Protein AF-A0A7S9WDI5-F1 (afdb_monomer_lite)

Sequence (214 aa):
MPLGLQTNFLDLIDQAVSALDTACSSPATYSQVQRLTTLLTTLLYYHHTARKAVPLTPLQQTAAELQRYKDDLKSRSNRSEHVTIKSFSKLSQNAQNLIGSMLALETREMLDDFSHLDLSKKSQFEALKRAVDRAQDQVAQSQGRPPLEYLDQFCKDITEFARDDLKIDVKVRNHHKGEPVTDFEHMLVIGFRIVDTAISYHGIVKRYHKAIKR

pLDDT: mean 75.6, std 13.41, range [25.58, 93.88]

Foldseek 3Di:
DDDDDPPDLVNLLVLLQVLVCVLLVHRDDPVLSVLLVVLLVLLLVLLVLLCVLDDPPVLVLLLVLLVVLLVVLVPDPAQDPVVNVVSLVPGPPVNNVQLVVQLCVLCVVPDPDPVPQDSNDPSSVVSSSVSSVVSNVSSVQSVDNRPCVSLLVSLVSLLCSCCPVSVDDQDDDCDPVQQDDHSNLSSQVSSVCSNPVPDTSVNSSVSSVVSVVD

Secondary structure (DSSP, 8-state):
--------HHHHHHHHHHHHHHHTTSPPPHHHHHHHHHHHHHHHHHHHHHHTS--HHHHHHHHHHHHHHHHHHHS-SS--HHHHHHHHTTS-HHHHHHHHHHHHHHHTTT-SSGGG--TTSHHHHHHHHHHHHHHHHHHHHTTSPP-THHHHHHHHHHHHIIIIIS---------TTSS--SHHHHHHHHHHHHH-TT--HHHHHHHHHHHHT-

Radius of gyration: 22.58 Å; chains: 1; bounding box: 56×40×54 Å

Structure (mmCIF, N/CA/C/O backbone):
data_AF-A0A7S9WDI5-F1
#
_entry.id   AF-A0A7S9WDI5-F1
#
loop_
_atom_site.group_PDB
_atom_site.id
_atom_site.type_symbol
_atom_site.label_atom_id
_atom_site.label_alt_id
_atom_site.label_comp_id
_atom_site.label_asym_id
_atom_site.label_entity_id
_atom_site.label_seq_id
_atom_site.pdbx_PDB_ins_code
_atom_site.Cartn_x
_atom_site.Cartn_y
_atom_site.Cartn_z
_atom_site.occupancy
_atom_site.B_iso_or_equiv
_atom_site.auth_seq_id
_atom_site.auth_comp_id
_atom_site.auth_asym_id
_atom_site.auth_atom_id
_atom_site.pdbx_PDB_model_num
ATOM 1 N N . MET A 1 1 ? 28.984 11.908 12.614 1.00 37.41 1 MET A N 1
ATOM 2 C CA . MET A 1 1 ? 29.041 11.709 11.144 1.00 37.41 1 MET A CA 1
ATOM 3 C C . MET A 1 1 ? 29.524 10.293 10.860 1.00 37.41 1 MET A C 1
ATOM 5 O O . MET A 1 1 ? 30.267 9.806 11.707 1.00 37.41 1 MET A O 1
ATOM 9 N N . PRO A 1 2 ? 29.143 9.643 9.741 1.00 37.22 2 PRO A N 1
ATOM 10 C CA . PRO A 1 2 ? 28.473 10.177 8.535 1.00 37.22 2 PRO A CA 1
ATOM 11 C C . PRO A 1 2 ? 27.007 9.679 8.406 1.00 37.22 2 PRO A C 1
ATOM 13 O O . PRO A 1 2 ? 26.679 8.609 8.897 1.00 37.22 2 PRO A O 1
ATOM 16 N N . LEU A 1 3 ? 26.011 10.493 8.020 1.00 38.78 3 LEU A N 1
ATOM 17 C CA . LEU A 1 3 ? 25.617 10.872 6.646 1.00 38.78 3 LEU A CA 1
ATOM 18 C C . LEU A 1 3 ? 25.640 9.692 5.658 1.00 38.78 3 LEU A C 1
ATOM 20 O O . LEU A 1 3 ? 26.676 9.381 5.085 1.00 38.78 3 LEU A O 1
ATOM 24 N N . GLY A 1 4 ? 24.478 9.066 5.453 1.00 25.58 4 GLY A N 1
ATOM 25 C CA . GLY A 1 4 ? 24.268 7.997 4.476 1.00 25.58 4 GLY A CA 1
ATOM 26 C C . GLY A 1 4 ? 22.862 8.069 3.884 1.00 25.58 4 GLY A C 1
ATOM 27 O O . GLY A 1 4 ? 21.954 7.418 4.381 1.00 25.58 4 GLY A O 1
ATOM 28 N N . LEU A 1 5 ? 22.713 8.927 2.870 1.00 32.28 5 LEU A N 1
ATOM 29 C CA . LEU A 1 5 ? 21.742 8.854 1.770 1.00 32.28 5 LEU A CA 1
ATOM 30 C C . LEU A 1 5 ? 20.337 8.330 2.128 1.00 32.28 5 LEU A C 1
ATOM 32 O O . LEU A 1 5 ? 19.994 7.180 1.857 1.00 32.28 5 LEU A O 1
ATOM 36 N N . GLN A 1 6 ? 19.467 9.222 2.616 1.00 37.78 6 GLN A N 1
ATOM 37 C CA . GLN A 1 6 ? 18.049 9.098 2.277 1.00 37.78 6 GLN A CA 1
ATOM 38 C C . GLN A 1 6 ? 17.957 9.308 0.765 1.00 37.78 6 GLN A C 1
ATOM 40 O O . GLN A 1 6 ? 17.985 10.440 0.298 1.00 37.78 6 GLN A O 1
ATOM 45 N N . THR A 1 7 ? 17.942 8.219 -0.003 1.00 48.44 7 THR A N 1
ATOM 46 C CA . THR A 1 7 ? 17.580 8.302 -1.421 1.00 48.44 7 THR A CA 1
ATOM 47 C C . THR A 1 7 ? 16.152 8.833 -1.446 1.00 48.44 7 THR A C 1
ATOM 49 O O . THR A 1 7 ? 15.266 8.206 -0.855 1.00 48.44 7 THR A O 1
ATOM 52 N N . ASN A 1 8 ? 15.938 10.027 -1.997 1.00 63.38 8 ASN A N 1
ATOM 53 C CA . ASN A 1 8 ? 14.611 10.621 -2.014 1.00 63.38 8 ASN A CA 1
ATOM 54 C C . ASN A 1 8 ? 13.728 9.756 -2.924 1.00 63.38 8 ASN A C 1
ATOM 56 O O . ASN A 1 8 ? 14.191 9.245 -3.942 1.00 63.38 8 ASN A O 1
ATOM 60 N N . PHE A 1 9 ? 12.462 9.556 -2.561 1.00 56.66 9 PHE A N 1
ATOM 61 C CA . PHE A 1 9 ? 11.505 8.831 -3.401 1.00 56.66 9 PHE A CA 1
ATOM 62 C C . PHE A 1 9 ? 11.491 9.385 -4.834 1.00 56.66 9 PHE A C 1
ATOM 64 O O . PHE A 1 9 ? 11.437 8.615 -5.788 1.00 56.66 9 PHE A O 1
ATOM 71 N N . LEU A 1 10 ? 11.631 10.707 -4.972 1.00 55.62 10 LEU A N 1
ATOM 72 C CA . LEU A 1 10 ? 11.746 11.381 -6.264 1.00 55.62 10 LEU A CA 1
ATOM 73 C C . LEU A 1 10 ? 12.989 10.931 -7.050 1.00 55.62 10 LEU A C 1
ATOM 75 O O . LEU A 1 10 ? 12.858 10.596 -8.220 1.00 55.62 10 LEU A O 1
ATOM 79 N N . ASP A 1 11 ? 14.146 10.778 -6.398 1.00 68.00 11 ASP A N 1
ATOM 80 C CA . ASP A 1 11 ? 15.374 10.298 -7.052 1.00 68.00 11 ASP A CA 1
ATOM 81 C C . ASP A 1 11 ? 15.221 8.859 -7.572 1.00 68.00 11 ASP A C 1
ATOM 83 O O . ASP A 1 11 ? 15.817 8.488 -8.583 1.00 68.00 11 ASP A O 1
ATOM 87 N N . LEU A 1 12 ? 14.450 8.019 -6.872 1.00 65.06 12 LEU A N 1
ATOM 88 C CA . LEU A 1 12 ? 14.164 6.649 -7.310 1.00 65.06 12 LEU A CA 1
ATOM 89 C C . LEU A 1 12 ? 13.185 6.620 -8.486 1.00 65.06 12 LEU A C 1
ATOM 91 O O . LEU A 1 12 ? 13.324 5.770 -9.363 1.00 65.06 12 LEU A O 1
ATOM 95 N N . ILE A 1 13 ? 12.223 7.545 -8.532 1.00 68.44 13 ILE A N 1
ATOM 96 C CA . ILE A 1 13 ? 11.346 7.711 -9.695 1.00 68.44 13 ILE A CA 1
ATOM 97 C C . ILE A 1 13 ? 12.152 8.199 -10.904 1.00 68.44 13 ILE A C 1
ATOM 99 O O . ILE A 1 13 ? 12.019 7.613 -11.976 1.00 68.44 13 ILE A O 1
ATOM 103 N N . ASP A 1 14 ? 13.046 9.172 -10.733 1.00 72.56 14 ASP A N 1
ATOM 104 C CA . ASP A 1 14 ? 13.899 9.672 -11.819 1.00 72.56 14 ASP A CA 1
ATOM 105 C C . ASP A 1 14 ? 14.830 8.574 -12.363 1.00 72.56 14 ASP A C 1
ATOM 107 O O . ASP A 1 14 ? 14.987 8.412 -13.577 1.00 72.56 14 ASP A O 1
ATOM 111 N N . GLN A 1 15 ? 15.390 7.742 -11.478 1.00 77.88 15 GLN A N 1
ATOM 112 C CA . GLN A 1 15 ? 16.156 6.554 -11.872 1.00 77.88 15 GLN A CA 1
ATOM 113 C C . GLN A 1 15 ? 15.299 5.536 -12.635 1.00 77.88 15 GLN A C 1
ATOM 115 O O . GLN A 1 15 ? 15.776 4.944 -13.603 1.00 77.88 15 GLN A O 1
ATOM 120 N N . ALA A 1 16 ? 14.042 5.330 -12.228 1.00 75.75 16 ALA A N 1
ATOM 121 C CA . ALA A 1 16 ? 13.131 4.422 -12.921 1.00 75.75 16 ALA A CA 1
ATOM 122 C C . ALA A 1 16 ? 12.803 4.920 -14.333 1.00 75.75 16 ALA A C 1
ATOM 124 O O . ALA A 1 16 ? 12.799 4.129 -15.273 1.00 75.75 16 ALA A O 1
ATOM 125 N N . VAL A 1 17 ? 12.575 6.227 -14.488 1.00 76.69 17 VAL A N 1
ATOM 126 C CA . VAL A 1 17 ? 12.337 6.858 -15.793 1.00 76.69 17 VAL A CA 1
ATOM 127 C C . VAL A 1 17 ? 13.587 6.777 -16.671 1.00 76.69 17 VAL A C 1
ATOM 129 O O . VAL A 1 17 ? 13.487 6.425 -17.838 1.00 76.69 17 VAL A O 1
ATOM 132 N N . SER A 1 18 ? 14.778 6.964 -16.104 1.00 83.75 18 SER A N 1
ATOM 133 C CA . SER A 1 18 ? 16.044 6.829 -16.844 1.00 83.75 18 SER A CA 1
ATOM 134 C C . SER A 1 18 ? 16.294 5.389 -17.326 1.00 83.75 18 SER A C 1
ATOM 136 O O . SER A 1 18 ? 16.774 5.158 -18.439 1.00 83.75 18 SER A O 1
ATOM 138 N N . ALA A 1 19 ? 15.946 4.395 -16.501 1.00 82.94 19 ALA A N 1
ATOM 139 C CA . ALA A 1 19 ? 15.990 2.986 -16.889 1.00 82.94 19 ALA A CA 1
ATOM 140 C C . ALA A 1 19 ? 14.959 2.670 -17.986 1.00 82.94 19 ALA A C 1
ATOM 142 O O . ALA A 1 19 ? 15.242 1.889 -18.894 1.00 82.94 19 ALA A O 1
ATOM 143 N N . LEU A 1 20 ? 13.788 3.309 -17.934 1.00 81.88 20 LEU A N 1
ATOM 144 C CA . LEU A 1 20 ? 12.754 3.196 -18.957 1.00 81.88 20 LEU A CA 1
ATOM 145 C C . LEU A 1 20 ? 13.196 3.805 -20.297 1.00 81.88 20 LEU A C 1
ATOM 147 O O . LEU A 1 20 ? 13.023 3.164 -21.329 1.00 81.88 20 LEU A O 1
ATOM 151 N N . ASP A 1 21 ? 13.808 4.989 -20.290 1.00 84.56 21 ASP A N 1
ATOM 152 C CA . ASP A 1 21 ? 14.355 5.627 -21.497 1.00 84.56 21 ASP A CA 1
ATOM 153 C C . ASP A 1 21 ? 15.426 4.745 -22.156 1.00 84.56 21 ASP A C 1
ATOM 155 O O . ASP A 1 21 ? 15.470 4.582 -23.378 1.00 84.56 21 ASP A O 1
ATOM 159 N N . THR A 1 22 ? 16.266 4.117 -21.327 1.00 86.62 22 THR A N 1
ATOM 160 C CA . THR A 1 22 ? 17.294 3.177 -21.788 1.00 86.62 22 THR A CA 1
ATOM 161 C C . THR A 1 22 ? 16.653 1.946 -22.433 1.00 86.62 22 THR A C 1
ATOM 163 O O . THR A 1 22 ? 16.998 1.599 -23.564 1.00 86.62 22 THR A O 1
ATOM 166 N N . ALA A 1 23 ? 15.650 1.353 -21.777 1.00 83.75 23 ALA A N 1
ATOM 167 C CA . ALA A 1 23 ? 14.901 0.208 -22.297 1.00 83.75 23 ALA A CA 1
ATOM 168 C C . ALA A 1 23 ? 14.199 0.512 -23.631 1.00 83.75 23 ALA A C 1
ATOM 170 O O . ALA A 1 23 ? 14.159 -0.329 -24.528 1.00 83.75 23 ALA A O 1
ATOM 171 N N . CYS A 1 24 ? 13.670 1.726 -23.779 1.00 82.62 24 CYS A N 1
ATOM 172 C CA . CYS A 1 24 ? 13.022 2.201 -24.999 1.00 82.62 24 CYS A CA 1
ATOM 173 C C . CYS A 1 24 ? 14.019 2.613 -26.097 1.00 82.62 24 CYS A C 1
ATOM 175 O O . CYS A 1 24 ? 13.591 2.951 -27.204 1.00 82.62 24 CYS A O 1
ATOM 177 N N . SER A 1 25 ? 15.331 2.636 -25.813 1.00 85.12 25 SER A N 1
ATOM 178 C CA . SER A 1 25 ? 16.373 3.198 -26.694 1.00 85.12 25 SER A CA 1
ATOM 179 C C . SER A 1 25 ? 16.061 4.624 -27.187 1.00 85.12 25 SER A C 1
ATOM 181 O O . SER A 1 25 ? 16.531 5.053 -28.241 1.00 85.12 25 SER A O 1
ATOM 183 N N . SER A 1 26 ? 15.208 5.342 -26.455 1.00 82.38 26 SER A N 1
ATOM 184 C CA . SER A 1 26 ? 14.647 6.653 -26.781 1.00 82.38 26 SER A CA 1
ATOM 185 C C . SER A 1 26 ? 13.875 7.183 -25.566 1.00 82.38 26 SER A C 1
ATOM 187 O O . SER A 1 26 ? 13.487 6.381 -24.715 1.00 82.38 26 SER A O 1
ATOM 189 N N . PRO A 1 27 ? 13.618 8.502 -25.471 1.00 87.31 27 PRO A N 1
ATOM 190 C CA . PRO A 1 27 ? 12.769 9.033 -24.413 1.00 87.31 27 PRO A CA 1
ATOM 191 C C . PRO A 1 27 ? 11.413 8.324 -24.392 1.00 87.31 27 PRO A C 1
ATOM 193 O O . PRO A 1 27 ? 10.719 8.254 -25.412 1.00 87.31 27 PRO A O 1
ATOM 196 N N . ALA A 1 28 ? 11.044 7.797 -23.231 1.00 84.50 28 ALA A N 1
ATOM 197 C CA . ALA A 1 28 ? 9.814 7.063 -23.038 1.00 84.50 28 ALA A CA 1
ATOM 198 C C . ALA A 1 28 ? 8.601 7.952 -23.322 1.00 84.50 28 ALA A C 1
ATOM 200 O O . ALA A 1 28 ? 8.559 9.143 -22.998 1.00 84.50 28 ALA A O 1
ATOM 201 N N . THR A 1 29 ? 7.568 7.364 -23.918 1.00 87.50 29 THR A N 1
ATOM 202 C CA . THR A 1 29 ? 6.322 8.094 -24.155 1.00 87.50 29 THR A CA 1
ATOM 203 C C . THR A 1 29 ? 5.652 8.445 -22.829 1.00 87.50 29 THR A C 1
ATOM 205 O O . THR A 1 29 ? 5.768 7.717 -21.840 1.00 87.50 29 THR A O 1
ATOM 208 N N . TYR A 1 30 ? 4.849 9.511 -22.829 1.00 80.69 30 TYR A N 1
ATOM 209 C CA . TYR A 1 30 ? 4.052 9.905 -21.664 1.00 80.69 30 TYR A CA 1
ATOM 210 C C . TYR A 1 30 ? 3.248 8.733 -21.074 1.00 80.69 30 TYR A C 1
ATOM 212 O O . TYR A 1 30 ? 3.215 8.549 -19.861 1.00 80.69 30 TYR A O 1
ATOM 220 N N . SER A 1 31 ? 2.658 7.895 -21.935 1.00 78.19 31 SER A N 1
ATOM 221 C CA . SER A 1 31 ? 1.878 6.728 -21.510 1.00 78.19 31 SER A CA 1
ATOM 222 C C . SER A 1 31 ? 2.713 5.673 -20.771 1.00 78.19 31 SER A C 1
ATOM 224 O O . SER A 1 31 ? 2.264 5.130 -19.761 1.00 78.19 31 SER A O 1
ATOM 226 N N . GLN A 1 32 ? 3.947 5.423 -21.219 1.00 82.44 32 GLN A N 1
ATOM 227 C CA . GLN A 1 32 ? 4.861 4.468 -20.589 1.00 82.44 32 GLN A CA 1
ATOM 228 C C . GLN A 1 32 ? 5.366 5.002 -19.246 1.00 82.44 32 GLN A C 1
ATOM 230 O O . GLN A 1 32 ? 5.365 4.266 -18.259 1.00 82.44 32 GLN A O 1
ATOM 235 N N . VAL A 1 33 ? 5.721 6.291 -19.185 1.00 78.38 33 VAL A N 1
ATOM 236 C CA . VAL A 1 33 ? 6.111 6.962 -17.936 1.00 78.38 33 VAL A CA 1
ATOM 237 C C . VAL A 1 33 ? 4.964 6.904 -16.930 1.00 78.38 33 VAL A C 1
ATOM 239 O O . VAL A 1 33 ? 5.154 6.444 -15.807 1.00 78.38 33 VAL A O 1
ATOM 242 N N . GLN A 1 34 ? 3.748 7.272 -17.342 1.00 77.81 34 GLN A N 1
ATOM 243 C CA . GLN A 1 34 ? 2.570 7.244 -16.476 1.00 77.81 34 GLN A CA 1
ATOM 244 C C . GLN A 1 34 ? 2.285 5.833 -15.941 1.00 77.81 34 GLN A C 1
ATOM 246 O O . GLN A 1 34 ? 1.978 5.674 -14.754 1.00 77.81 34 GLN A O 1
ATOM 251 N N . ARG A 1 35 ? 2.404 4.800 -16.785 1.00 80.88 35 ARG A N 1
ATOM 252 C CA . ARG A 1 35 ? 2.173 3.410 -16.372 1.00 80.88 35 ARG A CA 1
ATOM 253 C C . ARG A 1 35 ? 3.229 2.936 -15.376 1.00 80.88 35 ARG A C 1
ATOM 255 O O . ARG A 1 35 ? 2.859 2.403 -14.331 1.00 80.88 35 ARG A O 1
ATOM 262 N N . LEU A 1 36 ? 4.510 3.212 -15.623 1.00 81.12 36 LEU A N 1
ATOM 263 C CA . LEU A 1 36 ? 5.587 2.897 -14.682 1.00 81.12 36 LEU A CA 1
ATOM 264 C C . LEU A 1 36 ? 5.399 3.623 -13.340 1.00 81.12 36 LEU A C 1
ATOM 266 O O . LEU A 1 36 ? 5.422 2.987 -12.287 1.00 81.12 36 LEU A O 1
ATOM 270 N N . THR A 1 37 ? 5.132 4.932 -13.353 1.00 74.88 37 THR A N 1
ATOM 271 C CA . THR A 1 37 ? 4.871 5.708 -12.129 1.00 74.88 37 THR A CA 1
ATOM 272 C C . THR A 1 37 ? 3.674 5.159 -11.351 1.00 74.88 37 THR A C 1
ATOM 274 O O . THR A 1 37 ? 3.721 5.084 -10.122 1.00 74.88 37 THR A O 1
ATOM 277 N N . THR A 1 38 ? 2.618 4.717 -12.040 1.00 79.44 38 THR A N 1
ATOM 278 C CA . THR A 1 38 ? 1.451 4.084 -11.404 1.00 79.44 38 THR A CA 1
ATOM 279 C C . THR A 1 38 ? 1.833 2.787 -10.692 1.00 79.44 38 THR A C 1
ATOM 281 O O . THR A 1 38 ? 1.439 2.589 -9.543 1.00 79.44 38 THR A O 1
ATOM 284 N N . LEU A 1 39 ? 2.646 1.925 -11.312 1.00 77.69 39 LEU A N 1
ATOM 285 C CA . LEU A 1 39 ? 3.109 0.679 -10.686 1.00 77.69 39 LEU A CA 1
ATOM 286 C C . LEU A 1 39 ? 3.940 0.947 -9.426 1.00 77.69 39 LEU A C 1
ATOM 288 O O . LEU A 1 39 ? 3.722 0.323 -8.387 1.00 77.69 39 LEU A O 1
ATOM 292 N N . LEU A 1 40 ? 4.861 1.908 -9.496 1.00 78.94 40 LEU A N 1
ATOM 293 C CA . LEU A 1 40 ? 5.757 2.249 -8.389 1.00 78.94 40 LEU A CA 1
ATOM 294 C C . LEU A 1 40 ? 5.023 2.917 -7.219 1.00 78.94 40 LEU A C 1
ATOM 296 O O . LEU A 1 40 ? 5.262 2.580 -6.058 1.00 78.94 40 LEU A O 1
ATOM 300 N N . THR A 1 41 ? 4.095 3.830 -7.507 1.00 67.31 41 THR A N 1
ATOM 301 C CA . THR A 1 41 ? 3.268 4.480 -6.476 1.00 67.31 41 THR A CA 1
ATOM 302 C C . THR A 1 41 ? 2.289 3.496 -5.837 1.00 67.31 41 THR A C 1
ATOM 304 O O . THR A 1 41 ? 2.120 3.514 -4.618 1.00 67.31 41 THR A O 1
ATOM 307 N N . THR A 1 42 ? 1.717 2.579 -6.622 1.00 72.69 42 THR A N 1
ATOM 308 C CA . THR A 1 42 ? 0.855 1.493 -6.130 1.00 72.69 42 THR A CA 1
ATOM 309 C C . THR A 1 42 ? 1.629 0.546 -5.214 1.00 72.69 42 THR A C 1
ATOM 311 O O . THR A 1 42 ? 1.167 0.228 -4.117 1.00 72.69 42 THR A O 1
ATOM 314 N N . LEU A 1 43 ? 2.846 0.154 -5.605 1.00 78.88 43 LEU A N 1
ATOM 315 C CA . LEU A 1 43 ? 3.745 -0.638 -4.768 1.00 78.88 43 LEU A CA 1
ATOM 316 C C . LEU A 1 43 ? 4.066 0.072 -3.447 1.00 78.88 43 LEU A C 1
ATOM 318 O O . LEU A 1 43 ? 3.967 -0.541 -2.385 1.00 78.88 43 LEU A O 1
ATOM 322 N N . LEU A 1 44 ? 4.427 1.356 -3.495 1.00 70.12 44 LEU A N 1
ATOM 323 C CA . LEU A 1 44 ? 4.729 2.141 -2.300 1.00 70.12 44 LEU A CA 1
ATOM 324 C C . LEU A 1 44 ? 3.504 2.269 -1.382 1.00 70.12 44 LEU A C 1
ATOM 326 O O . LEU A 1 44 ? 3.620 2.105 -0.166 1.00 70.12 44 LEU A O 1
ATOM 330 N N . TYR A 1 45 ? 2.321 2.496 -1.953 1.00 62.69 45 TYR A N 1
ATOM 331 C CA . TYR A 1 45 ? 1.056 2.538 -1.224 1.00 62.69 45 TYR A CA 1
ATOM 332 C C . TYR A 1 45 ? 0.757 1.204 -0.528 1.00 62.69 45 TYR A C 1
ATOM 334 O O . TYR A 1 45 ? 0.503 1.173 0.681 1.00 62.69 45 TYR A O 1
ATOM 342 N N . TYR A 1 46 ? 0.844 0.083 -1.252 1.00 67.56 46 TYR A N 1
ATOM 343 C CA . TYR A 1 46 ? 0.632 -1.242 -0.671 1.00 67.56 46 TYR A CA 1
ATOM 344 C C . TYR A 1 46 ? 1.704 -1.608 0.349 1.00 67.56 46 TYR A C 1
ATOM 346 O O . TYR A 1 46 ? 1.403 -2.203 1.378 1.00 67.56 46 TYR A O 1
ATOM 354 N N . HIS A 1 47 ? 2.948 -1.196 0.127 1.00 71.06 47 HIS A N 1
ATOM 355 C CA . HIS A 1 47 ? 3.999 -1.384 1.106 1.00 71.06 47 HIS A CA 1
ATOM 356 C C . HIS A 1 47 ? 3.749 -0.579 2.374 1.00 71.06 47 HIS A C 1
ATOM 358 O O . HIS A 1 47 ? 3.897 -1.129 3.456 1.00 71.06 47 HIS A O 1
ATOM 364 N N . HIS A 1 48 ? 3.343 0.688 2.283 1.00 58.72 48 HIS A N 1
ATOM 365 C CA . HIS A 1 48 ? 3.009 1.490 3.457 1.00 58.72 48 HIS A CA 1
ATOM 366 C C . HIS A 1 48 ? 1.781 0.960 4.191 1.00 58.72 48 HIS A C 1
ATOM 368 O O . HIS A 1 48 ? 1.772 0.940 5.420 1.00 58.72 48 HIS A O 1
ATOM 374 N N . THR A 1 49 ? 0.759 0.502 3.470 1.00 58.62 49 THR A N 1
ATOM 375 C CA . THR A 1 49 ? -0.416 -0.131 4.086 1.00 58.62 49 THR A CA 1
ATOM 376 C C . THR A 1 49 ? -0.066 -1.483 4.718 1.00 58.62 49 THR A C 1
ATOM 378 O O . THR A 1 49 ? -0.532 -1.760 5.819 1.00 58.62 49 THR A O 1
ATOM 381 N N . ALA A 1 50 ? 0.851 -2.257 4.129 1.00 60.69 50 ALA A N 1
ATOM 3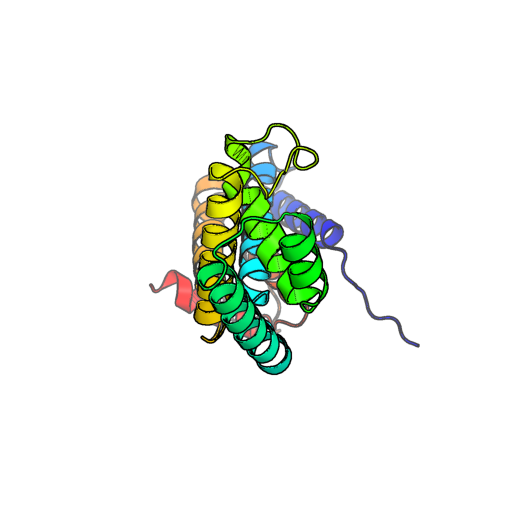82 C CA . ALA A 1 50 ? 1.389 -3.486 4.714 1.00 60.69 50 ALA A CA 1
ATOM 383 C C . ALA A 1 50 ? 2.359 -3.227 5.884 1.00 60.69 50 ALA A C 1
ATOM 385 O O . ALA A 1 50 ? 2.366 -3.983 6.848 1.00 60.69 50 ALA A O 1
ATOM 386 N N . ARG A 1 51 ? 3.163 -2.152 5.853 1.00 48.88 51 ARG A N 1
ATOM 387 C CA . ARG A 1 51 ? 4.065 -1.728 6.944 1.00 48.88 51 ARG A CA 1
ATOM 388 C C . ARG A 1 51 ? 3.326 -1.085 8.107 1.00 48.88 51 ARG A C 1
ATOM 390 O O . ARG A 1 51 ? 3.868 -1.103 9.205 1.00 48.88 51 ARG A O 1
ATOM 397 N N . LYS A 1 52 ? 2.100 -0.578 7.906 1.00 47.53 52 LYS A N 1
ATOM 398 C CA . LYS A 1 52 ? 1.165 -0.241 8.995 1.00 47.53 52 LYS A CA 1
ATOM 399 C C . LYS A 1 52 ? 0.815 -1.468 9.870 1.00 47.53 52 LYS A C 1
ATOM 401 O O . LYS A 1 52 ? 0.267 -1.271 10.949 1.00 47.53 52 LYS A O 1
ATOM 406 N N . ALA A 1 53 ? 1.269 -2.678 9.507 1.00 47.25 53 ALA A N 1
ATOM 407 C CA . ALA A 1 53 ? 1.510 -3.816 10.408 1.00 47.25 53 ALA A CA 1
ATOM 408 C C . ALA A 1 53 ? 2.805 -3.645 11.256 1.00 47.25 53 ALA A C 1
ATOM 410 O O . ALA A 1 53 ? 3.713 -4.478 11.240 1.00 47.25 53 ALA A O 1
ATOM 411 N N . VAL A 1 54 ? 2.897 -2.502 11.950 1.00 46.25 54 VAL A N 1
ATOM 412 C CA . VAL A 1 54 ? 3.996 -2.004 12.815 1.00 46.25 54 VAL A CA 1
ATOM 413 C C . VAL A 1 54 ? 4.185 -2.906 14.062 1.00 46.25 54 VAL A C 1
ATOM 415 O O . VAL A 1 54 ? 3.264 -3.650 14.400 1.00 46.25 54 VAL A O 1
ATOM 418 N N . PRO A 1 55 ? 5.349 -2.889 14.760 1.00 47.22 55 PRO A N 1
ATOM 419 C CA . PRO A 1 55 ? 5.700 -3.844 15.815 1.00 47.22 55 PRO A CA 1
ATOM 420 C C . PRO A 1 55 ? 4.616 -4.052 16.877 1.00 47.22 55 PRO A C 1
ATOM 422 O O . PRO A 1 55 ? 3.923 -3.121 17.283 1.00 47.22 55 PRO A O 1
ATOM 425 N N . LEU A 1 56 ? 4.523 -5.294 17.354 1.00 52.03 56 LEU A N 1
ATOM 426 C CA . LEU A 1 56 ? 3.433 -5.826 18.180 1.00 52.03 56 LEU A CA 1
ATOM 427 C C . LEU A 1 56 ? 3.106 -4.997 19.439 1.00 52.03 56 LEU A C 1
ATOM 429 O O . LEU A 1 56 ? 1.960 -5.001 19.873 1.00 52.03 56 LEU A O 1
ATOM 433 N N . THR A 1 57 ? 4.058 -4.262 20.019 1.00 58.09 57 THR A N 1
ATOM 434 C CA . THR A 1 57 ? 3.900 -3.596 21.324 1.00 58.09 57 THR A CA 1
ATOM 435 C C . THR A 1 57 ? 2.970 -2.363 21.307 1.00 58.09 57 THR A C 1
ATOM 437 O O . THR A 1 57 ? 1.975 -2.385 22.035 1.00 58.09 57 THR A O 1
ATOM 440 N N . PRO A 1 58 ? 3.176 -1.318 20.475 1.00 62.94 58 PRO A N 1
ATOM 441 C CA . PRO A 1 58 ? 2.196 -0.231 20.316 1.00 62.94 58 PRO A CA 1
ATOM 442 C C . PRO A 1 58 ? 0.850 -0.684 19.735 1.00 62.94 58 PRO A C 1
ATOM 444 O O . PRO A 1 58 ? -0.190 -0.083 20.012 1.00 62.94 58 PRO A O 1
ATOM 447 N N . LEU A 1 59 ? 0.855 -1.743 18.921 1.00 63.25 59 LEU A N 1
ATOM 448 C CA . LEU A 1 59 ? -0.330 -2.227 18.213 1.00 63.25 59 LEU A CA 1
ATOM 449 C C . LEU A 1 59 ? -1.261 -3.030 19.139 1.00 63.25 59 LEU A C 1
ATOM 451 O O . LEU A 1 59 ? -2.475 -2.875 19.063 1.00 63.25 59 LEU A O 1
ATOM 455 N N . GLN A 1 60 ? -0.710 -3.796 20.089 1.00 66.12 60 GLN A N 1
ATOM 456 C CA . GLN A 1 60 ? -1.467 -4.436 21.175 1.00 66.12 60 GLN A CA 1
ATOM 457 C C . GLN A 1 60 ? -2.092 -3.415 22.136 1.00 66.12 60 GLN A C 1
ATOM 459 O O . GLN A 1 60 ? -3.244 -3.579 22.537 1.00 66.12 60 GLN A O 1
ATOM 464 N N . GLN A 1 61 ? -1.364 -2.345 22.475 1.00 72.94 61 GLN A N 1
ATOM 465 C CA . GLN A 1 61 ? -1.910 -1.240 23.274 1.00 72.94 61 GLN A CA 1
ATOM 466 C C . GLN A 1 61 ? -3.060 -0.551 22.536 1.00 72.94 61 GLN A C 1
ATOM 468 O O . GLN A 1 61 ? -4.139 -0.387 23.100 1.00 72.94 61 GLN A O 1
ATOM 473 N N . THR A 1 62 ? -2.868 -0.261 21.247 1.00 78.44 62 THR A N 1
ATOM 474 C CA . THR A 1 62 ? -3.916 0.293 20.380 1.00 78.44 62 THR A CA 1
ATOM 475 C C . THR A 1 62 ? -5.126 -0.647 20.317 1.00 78.44 62 THR A C 1
ATOM 477 O O . THR A 1 62 ? -6.250 -0.198 20.499 1.00 78.44 62 THR A O 1
ATOM 480 N N . ALA A 1 63 ? -4.931 -1.960 20.154 1.00 78.50 63 ALA A N 1
ATOM 481 C CA . ALA A 1 63 ? -6.020 -2.942 20.139 1.00 78.50 63 ALA A CA 1
ATOM 482 C C . ALA A 1 63 ? -6.860 -2.909 21.426 1.00 78.50 63 ALA A C 1
ATOM 484 O O . ALA A 1 63 ? -8.091 -2.870 21.375 1.00 78.50 63 ALA A O 1
ATOM 485 N N . ALA A 1 64 ? -6.190 -2.893 22.582 1.00 78.69 64 ALA A N 1
ATOM 486 C CA . ALA A 1 64 ? -6.844 -2.836 23.882 1.00 78.69 64 ALA A CA 1
ATOM 487 C C . ALA A 1 64 ? -7.580 -1.503 24.099 1.00 78.69 64 ALA A C 1
ATOM 489 O O . ALA A 1 64 ? -8.686 -1.498 24.639 1.00 78.69 64 ALA A O 1
ATOM 490 N N . GLU A 1 65 ? -7.000 -0.383 23.662 1.00 84.00 65 GLU A N 1
ATOM 491 C CA . GLU A 1 65 ? -7.635 0.938 23.711 1.00 84.00 65 GLU A CA 1
ATOM 492 C C . GLU A 1 65 ? -8.882 1.009 22.826 1.00 84.00 65 GLU A C 1
ATOM 494 O O . GLU A 1 65 ? -9.923 1.471 23.288 1.00 84.00 65 GLU A O 1
ATOM 499 N N . LEU A 1 66 ? -8.814 0.498 21.592 1.00 87.06 66 LEU A N 1
ATOM 500 C CA . LEU A 1 66 ? -9.958 0.451 20.679 1.00 87.06 66 LEU A CA 1
ATOM 501 C C . LEU A 1 66 ? -11.086 -0.426 21.225 1.00 87.06 66 LEU A C 1
ATOM 503 O O . LEU A 1 66 ? -12.252 -0.055 21.115 1.00 87.06 66 LEU A O 1
ATOM 507 N N . GLN A 1 67 ? -10.752 -1.564 21.843 1.00 85.62 67 GLN A N 1
ATOM 508 C CA . GLN A 1 67 ? -11.742 -2.436 22.476 1.00 85.62 67 GLN A CA 1
ATOM 509 C C . GLN A 1 67 ? -12.448 -1.736 23.637 1.00 85.62 67 GLN A C 1
ATOM 511 O O . GLN A 1 67 ? -13.676 -1.688 23.658 1.00 85.62 67 GLN A O 1
ATOM 516 N N . ARG A 1 68 ? -11.692 -1.109 24.547 1.00 86.19 68 ARG A N 1
ATOM 517 C CA . ARG A 1 68 ? -12.279 -0.323 25.644 1.00 86.19 68 ARG A CA 1
ATOM 518 C C . ARG A 1 68 ? -13.138 0.820 25.116 1.00 86.19 68 ARG A C 1
ATOM 520 O O . ARG A 1 68 ? -14.249 1.018 25.590 1.00 86.19 68 ARG A O 1
ATOM 527 N N . TYR A 1 69 ? -12.656 1.540 24.105 1.00 88.25 69 TYR A N 1
ATOM 528 C CA . TYR A 1 69 ? -13.393 2.650 23.512 1.00 88.25 69 TYR A CA 1
ATOM 529 C C . TYR A 1 69 ? -14.701 2.196 22.852 1.00 88.25 69 TYR A C 1
ATOM 531 O O . TYR A 1 69 ? -15.734 2.843 23.011 1.00 88.25 69 TYR A O 1
ATOM 539 N N . LYS A 1 70 ? -14.696 1.053 22.162 1.00 88.88 70 LYS A N 1
ATOM 540 C CA . LYS A 1 70 ? -15.906 0.439 21.604 1.00 88.88 70 LYS A CA 1
ATOM 541 C C . LYS A 1 70 ? -16.915 0.068 22.685 1.00 88.88 70 LYS A C 1
ATOM 543 O O . LYS A 1 70 ? -18.101 0.360 22.533 1.00 88.88 70 LYS A O 1
ATOM 548 N N . ASP A 1 71 ? -16.458 -0.561 23.760 1.00 86.00 71 ASP A N 1
ATOM 549 C CA . ASP A 1 71 ? -17.321 -0.966 24.871 1.00 86.00 71 ASP A CA 1
ATOM 550 C C . ASP A 1 71 ? -17.909 0.264 25.591 1.00 86.00 71 ASP A C 1
ATOM 552 O O . ASP A 1 71 ? -19.109 0.310 25.890 1.00 86.00 71 ASP A O 1
ATOM 556 N N . ASP A 1 72 ? -17.113 1.326 25.739 1.00 85.88 72 ASP A N 1
ATOM 557 C CA . ASP A 1 72 ? -17.558 2.635 26.222 1.00 85.88 72 ASP A CA 1
ATOM 558 C C . ASP A 1 72 ? -18.606 3.275 25.298 1.00 85.88 72 ASP A C 1
ATOM 560 O O . ASP A 1 72 ? -19.558 3.886 25.777 1.00 85.88 72 ASP A O 1
ATOM 564 N N . LEU A 1 73 ? -18.467 3.165 23.973 1.00 84.81 73 LEU A N 1
ATOM 565 C CA . LEU A 1 73 ? -19.455 3.694 23.023 1.00 84.81 73 LEU A CA 1
ATOM 566 C C . LEU A 1 73 ? -20.756 2.880 23.015 1.00 84.81 73 LEU A C 1
ATOM 568 O O . LEU A 1 73 ? -21.831 3.453 22.830 1.00 84.81 73 LEU A O 1
ATOM 572 N N . LYS A 1 74 ? -20.676 1.558 23.208 1.00 81.56 74 LYS A N 1
ATOM 573 C CA . LYS A 1 74 ? -21.842 0.660 23.273 1.00 81.56 74 LYS A CA 1
ATOM 574 C C . LYS A 1 74 ? -22.664 0.854 24.543 1.00 81.56 74 LYS A C 1
ATOM 576 O O . LYS A 1 74 ? -23.888 0.802 24.478 1.00 81.56 74 LYS A O 1
ATOM 581 N N . SER A 1 75 ? -22.004 1.075 25.678 1.00 77.06 75 SER A N 1
ATOM 582 C CA . SER A 1 75 ? -22.654 1.234 26.987 1.00 77.06 75 SER A CA 1
ATOM 583 C C . SER A 1 75 ? -23.315 2.604 27.193 1.00 77.06 75 SER A C 1
ATOM 585 O O . SER A 1 75 ? -24.065 2.794 28.152 1.00 77.06 75 SER A O 1
ATOM 587 N N . ARG A 1 76 ? -23.088 3.570 26.295 1.00 71.94 76 ARG A N 1
ATOM 588 C CA . ARG A 1 76 ? -23.658 4.920 26.403 1.00 71.94 76 ARG A CA 1
ATOM 589 C C . ARG A 1 76 ? -25.112 4.980 25.954 1.00 71.94 76 ARG A C 1
ATOM 591 O O . ARG A 1 76 ? -25.428 4.839 24.775 1.00 71.94 76 ARG A O 1
ATOM 598 N N . SER A 1 77 ? -25.978 5.328 26.900 1.00 60.22 77 SER A N 1
ATOM 599 C CA . SER A 1 77 ? -27.381 5.678 26.664 1.00 60.22 77 SER A CA 1
ATOM 600 C C . SER A 1 77 ? -27.575 7.113 26.144 1.00 60.22 77 SER A C 1
ATOM 602 O O . SER A 1 77 ? -28.513 7.354 25.388 1.00 60.22 77 SER A O 1
ATOM 604 N N . ASN A 1 78 ? -26.671 8.051 26.471 1.00 62.62 78 ASN A N 1
ATOM 605 C CA . ASN A 1 78 ? -26.745 9.464 26.064 1.00 62.62 78 ASN A CA 1
ATOM 606 C C . ASN A 1 78 ? -25.626 9.857 25.077 1.00 62.62 78 ASN A C 1
ATOM 608 O O . ASN A 1 78 ? -24.439 9.767 25.398 1.00 62.62 78 ASN A O 1
ATOM 612 N N . ARG A 1 79 ? -26.006 10.358 23.888 1.00 67.44 79 ARG A N 1
ATOM 613 C CA . ARG A 1 79 ? -25.109 10.798 22.793 1.00 67.44 79 ARG A CA 1
ATOM 614 C C . ARG A 1 79 ? -24.543 12.207 23.012 1.00 67.44 79 ARG A C 1
ATOM 616 O O . ARG A 1 79 ? -24.712 13.095 22.183 1.00 67.44 79 ARG A O 1
ATOM 623 N N . SER A 1 80 ? -23.904 12.441 24.156 1.00 74.88 80 SER A N 1
ATOM 624 C CA . SER A 1 80 ? -23.228 13.721 24.386 1.00 74.88 80 SER A CA 1
ATOM 625 C C . SER A 1 80 ? -21.938 13.781 23.569 1.00 74.88 80 SER A C 1
ATOM 627 O O . SER A 1 80 ? -20.998 13.015 23.808 1.00 74.88 80 SER A O 1
ATOM 629 N N . GLU A 1 81 ? -21.886 14.712 22.620 1.00 70.94 81 GLU A N 1
ATOM 630 C CA . GLU A 1 81 ? -20.706 14.975 21.798 1.00 70.94 81 GLU A CA 1
ATOM 631 C C . GLU A 1 81 ? -19.483 15.305 22.658 1.00 70.94 81 GLU A C 1
ATOM 633 O O . GLU A 1 81 ? -18.449 14.655 22.533 1.00 70.94 81 GLU A O 1
ATOM 638 N N . HIS A 1 82 ? -19.628 16.218 23.621 1.00 73.44 82 HIS A N 1
ATOM 639 C CA . HIS A 1 82 ? -18.550 16.600 24.532 1.00 73.44 82 HIS A CA 1
ATOM 640 C C . HIS A 1 82 ? -17.949 15.393 25.275 1.00 73.44 82 HIS A C 1
ATOM 642 O O . HIS A 1 82 ? -16.731 15.259 25.383 1.00 73.44 82 HIS A O 1
ATOM 648 N N . VAL A 1 83 ? -18.786 14.468 25.760 1.00 73.31 83 VAL A N 1
ATOM 649 C CA . VAL A 1 83 ? -18.309 13.250 26.440 1.00 73.31 83 VAL A CA 1
ATOM 650 C C . VAL A 1 83 ? -17.626 12.299 25.453 1.00 73.31 83 VAL A C 1
ATOM 652 O O . VAL A 1 83 ? -16.664 11.620 25.813 1.00 73.31 83 VAL A O 1
ATOM 655 N N . THR A 1 84 ? -18.090 12.254 24.205 1.00 75.56 84 THR A N 1
ATOM 656 C CA . THR A 1 84 ? -17.535 11.411 23.134 1.00 75.56 84 THR A CA 1
ATOM 657 C C . THR A 1 84 ? -16.162 11.896 22.690 1.00 75.56 84 THR A C 1
ATOM 659 O O . THR A 1 84 ? -15.214 11.105 22.710 1.00 75.56 84 THR A O 1
ATOM 662 N N . ILE A 1 85 ? -16.024 13.196 22.433 1.00 73.44 85 ILE A N 1
ATOM 663 C CA . ILE A 1 85 ? -14.750 13.852 22.123 1.00 73.44 85 ILE A CA 1
ATOM 664 C C . ILE A 1 85 ? -13.786 13.706 23.303 1.00 73.44 85 ILE A C 1
ATOM 666 O O . ILE A 1 85 ? -12.664 13.246 23.126 1.00 73.44 85 ILE A O 1
ATOM 670 N N . LYS A 1 86 ? -14.237 13.966 24.538 1.00 74.88 86 LYS A N 1
ATOM 671 C CA . LYS A 1 86 ? -13.390 13.823 25.733 1.00 74.88 86 LYS A CA 1
ATOM 672 C C . LYS A 1 86 ? -12.858 12.401 25.922 1.00 74.88 86 LYS A C 1
ATOM 674 O O . LYS A 1 86 ? -11.731 12.237 26.377 1.00 74.88 86 LYS A O 1
ATOM 679 N N . SER A 1 87 ? -13.648 11.367 25.625 1.00 78.81 87 SER A N 1
ATOM 680 C CA . SER A 1 87 ? -13.150 9.984 25.653 1.00 78.81 87 SER A CA 1
ATOM 681 C C . SER A 1 87 ? -12.220 9.658 24.490 1.00 78.81 87 SER A C 1
ATOM 683 O O . SER A 1 87 ? -11.254 8.934 24.694 1.00 78.81 87 SER A O 1
ATOM 685 N N . PHE A 1 88 ? -12.476 10.213 23.305 1.00 76.94 88 PHE A N 1
ATOM 686 C CA . PHE A 1 88 ? -11.624 10.037 22.132 1.00 76.94 88 PHE A CA 1
ATOM 687 C C . PHE A 1 88 ? -10.229 10.643 22.348 1.00 76.94 88 PHE A C 1
ATOM 689 O O . PHE A 1 88 ? -9.225 9.973 22.131 1.00 76.94 88 PHE A O 1
ATOM 696 N N . SER A 1 89 ? -10.151 11.863 22.885 1.00 74.94 89 SER A N 1
ATOM 697 C CA . SER A 1 89 ? -8.882 12.552 23.162 1.00 74.94 89 SER A CA 1
ATOM 698 C C . SER A 1 89 ? -8.015 11.877 24.234 1.00 74.94 89 SER A C 1
ATOM 700 O O . SER A 1 89 ? -6.851 12.236 24.384 1.00 74.94 89 SER A O 1
ATOM 702 N N . LYS A 1 90 ? -8.564 10.924 25.003 1.00 79.69 90 LYS A N 1
ATOM 703 C CA . LYS A 1 90 ? -7.812 10.125 25.989 1.00 79.69 90 LYS A CA 1
ATOM 704 C C . LYS A 1 90 ? -7.112 8.910 25.380 1.00 79.69 90 LYS A C 1
ATOM 706 O O . LYS A 1 90 ? -6.314 8.283 26.071 1.00 79.69 90 LYS A O 1
ATOM 711 N N . LEU A 1 91 ? -7.444 8.546 24.143 1.00 75.44 91 LEU A N 1
ATOM 712 C CA . LEU A 1 91 ? -6.796 7.443 23.440 1.00 75.44 91 LEU A CA 1
ATOM 713 C C . LEU A 1 91 ? -5.370 7.837 23.043 1.00 75.44 91 LEU A C 1
ATOM 715 O O . LEU A 1 91 ? -5.054 9.024 22.942 1.00 75.44 91 LEU A O 1
ATOM 719 N N . SER A 1 92 ? -4.508 6.861 22.773 1.00 79.25 92 SER A N 1
ATOM 720 C CA . SER A 1 92 ? -3.194 7.134 22.191 1.00 79.25 92 SER A CA 1
ATOM 721 C C . SER A 1 92 ? -3.317 7.825 20.830 1.00 79.25 92 SER A C 1
ATOM 723 O O . SER A 1 92 ? -4.303 7.653 20.109 1.00 79.25 92 SER A O 1
ATOM 725 N N . GLN A 1 93 ? -2.282 8.566 20.424 1.00 68.69 93 GLN A N 1
ATOM 726 C CA . GLN A 1 93 ? -2.271 9.233 19.117 1.00 68.69 93 GLN A CA 1
ATOM 727 C C . GLN A 1 93 ? -2.474 8.242 17.957 1.00 68.69 93 GLN A C 1
ATOM 729 O O . GLN A 1 93 ? -3.122 8.572 16.968 1.00 68.69 93 GLN A O 1
ATOM 734 N N . ASN A 1 94 ? -1.975 7.009 18.089 1.00 70.56 94 ASN A N 1
ATOM 735 C CA . ASN A 1 94 ? -2.172 5.957 17.091 1.00 70.56 94 ASN A CA 1
ATOM 736 C C . ASN A 1 94 ? -3.643 5.535 16.987 1.00 70.56 94 ASN A C 1
ATOM 738 O O . ASN A 1 94 ? -4.173 5.454 15.879 1.00 70.56 94 ASN A O 1
ATOM 742 N N . ALA A 1 95 ? -4.315 5.317 18.122 1.00 72.06 95 ALA A N 1
ATOM 743 C CA . ALA A 1 95 ? -5.739 4.999 18.156 1.00 72.06 95 ALA A CA 1
ATOM 744 C C . ALA A 1 95 ? -6.596 6.162 17.626 1.00 72.06 95 ALA A C 1
ATOM 746 O O . ALA A 1 95 ? -7.500 5.934 16.820 1.00 72.06 95 ALA A O 1
ATOM 747 N N . GLN A 1 96 ? -6.272 7.404 18.006 1.00 74.56 96 GLN A N 1
ATOM 748 C CA . GLN A 1 96 ? -6.952 8.603 17.505 1.00 74.56 96 GLN A CA 1
ATOM 749 C C . GLN A 1 96 ? -6.804 8.744 15.987 1.00 74.56 96 GLN A C 1
ATOM 751 O O . GLN A 1 96 ? -7.799 8.914 15.287 1.00 74.56 96 GLN A O 1
ATOM 756 N N . ASN A 1 97 ? -5.585 8.612 15.458 1.00 71.31 97 ASN A N 1
ATOM 757 C CA . ASN A 1 97 ? -5.323 8.717 14.021 1.00 71.31 97 ASN A CA 1
ATOM 758 C C . ASN A 1 97 ? -6.035 7.617 13.227 1.00 71.31 97 ASN A C 1
ATOM 760 O O . ASN A 1 97 ? -6.553 7.874 12.138 1.00 71.31 97 ASN A O 1
ATOM 764 N N . LEU A 1 98 ? -6.064 6.393 13.761 1.00 69.88 98 LEU A N 1
ATOM 765 C CA . LEU A 1 98 ? -6.699 5.261 13.100 1.00 69.88 98 LEU A CA 1
ATOM 766 C C . LEU A 1 98 ? -8.222 5.422 13.051 1.00 69.88 98 LEU A C 1
ATOM 768 O O . LEU A 1 98 ? -8.798 5.355 11.967 1.00 69.88 98 LEU A O 1
ATOM 772 N N . ILE A 1 99 ? -8.862 5.703 14.190 1.00 75.69 99 ILE A N 1
ATOM 773 C CA . ILE A 1 99 ? -10.306 5.971 14.242 1.00 75.69 99 ILE A CA 1
ATOM 774 C C . ILE A 1 99 ? -10.647 7.197 13.391 1.00 75.69 99 ILE A C 1
ATOM 776 O O . ILE A 1 99 ? -11.608 7.143 12.637 1.00 75.69 99 ILE A O 1
ATOM 780 N N . GLY A 1 100 ? -9.863 8.278 13.469 1.00 69.81 100 GLY A N 1
ATOM 781 C CA . GLY A 1 100 ? -10.087 9.494 12.685 1.00 69.81 100 GLY A CA 1
ATOM 782 C C . GLY A 1 100 ? -10.037 9.237 11.178 1.00 69.81 100 GLY A C 1
ATOM 783 O O . GLY A 1 100 ? -10.919 9.684 10.451 1.00 69.81 100 GLY A O 1
ATOM 784 N N . SER A 1 101 ? -9.070 8.435 10.718 1.00 65.88 101 SER A N 1
ATOM 785 C CA . SER A 1 101 ? -8.976 8.026 9.309 1.00 65.88 101 SER A CA 1
ATOM 786 C C . SER A 1 101 ? -10.179 7.181 8.877 1.00 65.88 101 SER A C 1
ATOM 788 O O . SER A 1 101 ? -10.745 7.418 7.812 1.00 65.88 101 SER A O 1
ATOM 790 N N . MET A 1 102 ? -10.599 6.213 9.700 1.00 80.44 102 MET A N 1
ATOM 791 C CA . MET A 1 102 ? -11.776 5.384 9.408 1.00 80.44 102 MET A CA 1
ATOM 792 C C . MET A 1 102 ? -13.073 6.196 9.453 1.00 80.44 102 MET A C 1
ATOM 794 O O . MET A 1 102 ? -13.967 5.969 8.646 1.00 80.44 102 MET A O 1
ATOM 798 N N . LEU A 1 103 ? -13.168 7.169 10.358 1.00 77.62 103 LEU A N 1
ATOM 799 C CA . LEU A 1 103 ? -14.327 8.040 10.490 1.00 77.62 103 LEU A CA 1
ATOM 800 C C . LEU A 1 103 ? -14.470 8.943 9.274 1.00 77.62 103 LEU A C 1
ATOM 802 O O . LEU A 1 103 ? -15.562 9.024 8.728 1.00 77.62 103 LEU A O 1
ATOM 806 N N . ALA A 1 104 ? -13.375 9.550 8.813 1.00 70.06 104 ALA A N 1
ATOM 807 C CA . ALA A 1 104 ? -13.373 10.333 7.583 1.00 70.06 104 ALA A CA 1
ATOM 808 C C . ALA A 1 104 ? -13.838 9.501 6.376 1.00 70.06 104 ALA A C 1
ATOM 810 O O . ALA A 1 104 ? -14.601 9.995 5.553 1.00 70.06 104 ALA A O 1
ATOM 811 N N . LEU A 1 105 ? -13.445 8.223 6.289 1.00 68.50 105 LEU A N 1
ATOM 812 C CA . LEU A 1 105 ? -13.938 7.315 5.246 1.00 68.50 105 LEU A CA 1
ATOM 813 C C . LEU A 1 105 ? -15.440 7.027 5.380 1.00 68.50 105 LEU A C 1
ATOM 815 O O . LEU A 1 105 ? -16.149 7.043 4.378 1.00 68.50 105 LEU A O 1
ATOM 819 N N . GLU A 1 106 ? -15.924 6.780 6.598 1.00 73.69 106 GLU A N 1
ATOM 820 C CA . GLU A 1 106 ? -17.335 6.485 6.884 1.00 73.69 106 GLU A CA 1
ATOM 821 C C . GLU A 1 106 ? -18.265 7.692 6.696 1.00 73.69 106 GLU A C 1
ATOM 823 O O . GLU A 1 106 ? -19.460 7.509 6.469 1.00 73.69 106 GLU A O 1
ATOM 828 N N . THR A 1 107 ? -17.743 8.919 6.789 1.00 67.38 107 THR A N 1
ATOM 829 C CA . THR A 1 107 ? -18.532 10.153 6.661 1.00 67.38 107 THR A CA 1
ATOM 830 C C . THR A 1 107 ? -18.330 10.893 5.343 1.00 67.38 107 THR A C 1
ATOM 832 O O . THR A 1 107 ? -19.067 11.842 5.096 1.00 67.38 107 THR A O 1
ATOM 835 N N . ARG A 1 108 ? -17.413 10.457 4.466 1.00 73.88 108 ARG A N 1
ATOM 836 C CA . ARG A 1 108 ? -17.072 11.157 3.207 1.00 73.88 108 ARG A CA 1
ATOM 837 C C . ARG A 1 108 ? -18.258 11.399 2.262 1.00 73.88 108 ARG A C 1
ATOM 839 O O . ARG A 1 108 ? -18.233 12.331 1.478 1.00 73.88 108 ARG A O 1
ATOM 846 N N . GLU A 1 109 ? -19.267 10.528 2.300 1.00 75.94 109 GLU A N 1
ATOM 847 C CA . GLU A 1 109 ? -20.480 10.629 1.467 1.00 75.94 109 GLU A CA 1
ATOM 848 C C . GLU A 1 109 ? -21.622 11.343 2.211 1.00 75.94 109 GLU A C 1
ATOM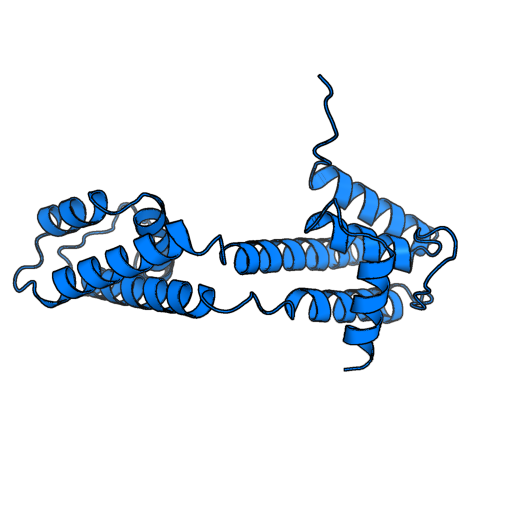 850 O O . GLU A 1 109 ? -22.684 11.592 1.650 1.00 75.94 109 GLU A O 1
ATOM 855 N N . MET A 1 110 ? -21.418 11.645 3.497 1.00 73.81 110 MET A N 1
ATOM 856 C CA . MET A 1 110 ? -22.398 12.260 4.394 1.00 73.81 110 MET A CA 1
ATOM 857 C C . MET A 1 110 ? -22.053 13.713 4.739 1.00 73.81 110 MET A C 1
ATOM 859 O O . MET A 1 110 ? -22.934 14.441 5.194 1.00 73.81 110 MET A O 1
ATOM 863 N N . LEU A 1 111 ? -20.783 14.107 4.596 1.00 70.06 111 LEU A N 1
ATOM 864 C CA . LEU A 1 111 ? -20.241 15.411 4.962 1.00 70.06 111 LEU A CA 1
ATOM 865 C C . LEU A 1 111 ? -19.397 15.968 3.817 1.00 70.06 111 LEU A C 1
ATOM 867 O O . LEU A 1 111 ? -18.422 15.338 3.414 1.00 70.06 111 LEU A O 1
ATOM 871 N N . ASP A 1 112 ? -19.721 17.181 3.374 1.00 66.12 112 ASP A N 1
ATOM 872 C CA . ASP A 1 112 ? -18.890 17.928 2.420 1.00 66.12 112 ASP A CA 1
ATOM 873 C C . ASP A 1 112 ? -17.621 18.502 3.080 1.00 66.12 112 ASP A C 1
ATOM 875 O O . ASP A 1 112 ? -16.607 18.713 2.420 1.00 66.12 112 ASP A O 1
ATOM 879 N N . ASP A 1 113 ? -17.666 18.728 4.399 1.00 64.19 113 ASP A N 1
ATOM 880 C CA . ASP A 1 113 ? -16.538 19.165 5.223 1.00 64.19 113 ASP A CA 1
ATOM 881 C C . ASP A 1 113 ? -16.541 18.397 6.553 1.00 64.19 113 ASP A C 1
ATOM 883 O O . ASP A 1 113 ? -17.564 18.285 7.234 1.00 64.19 113 ASP A O 1
ATOM 887 N N . PHE A 1 114 ? -15.377 17.879 6.943 1.00 59.53 114 PHE A N 1
ATOM 888 C CA . PHE A 1 114 ? -15.184 17.178 8.208 1.00 59.53 114 PHE A CA 1
ATOM 889 C C . PHE A 1 114 ? -15.391 18.090 9.429 1.00 59.53 114 PHE A C 1
ATOM 891 O O . PHE A 1 114 ? -15.718 17.597 10.507 1.00 59.53 114 PHE A O 1
ATOM 898 N N . SER A 1 115 ? -15.270 19.413 9.269 1.00 67.56 115 SER A N 1
ATOM 899 C CA . SER A 1 115 ? -15.625 20.394 10.303 1.00 67.56 115 SER A CA 1
ATOM 900 C C . SER A 1 115 ? -17.117 20.361 10.678 1.00 67.56 115 SER A C 1
ATOM 902 O O . SER A 1 115 ? -17.483 20.779 11.775 1.00 67.56 115 SER A O 1
ATOM 904 N N . HIS A 1 116 ? -17.976 19.807 9.811 1.00 71.25 116 HIS A N 1
ATOM 905 C CA . HIS A 1 116 ? -19.412 19.624 10.049 1.00 71.25 116 HIS A CA 1
ATOM 906 C C . HIS A 1 116 ? -19.753 18.328 10.806 1.00 71.25 116 HIS A C 1
ATOM 908 O O . HIS A 1 116 ? -20.934 17.966 10.923 1.00 71.25 116 HIS A O 1
ATOM 914 N N . LEU A 1 117 ? -18.735 17.610 11.292 1.00 71.44 117 LEU A N 1
ATOM 915 C CA . LEU A 1 117 ? -18.919 16.466 12.169 1.00 71.44 117 LEU A CA 1
ATOM 916 C C . LEU A 1 117 ? -19.578 16.921 13.481 1.00 71.44 117 LEU A C 1
ATOM 918 O O . LEU A 1 117 ? -19.049 17.755 14.204 1.00 71.44 117 LEU A O 1
ATOM 922 N N . ASP A 1 118 ? -20.723 16.326 13.777 1.00 79.00 118 ASP A N 1
ATOM 923 C CA . ASP A 1 118 ? -21.532 16.509 14.971 1.00 79.00 118 ASP A CA 1
ATOM 924 C C . ASP A 1 118 ? -21.910 15.123 15.507 1.00 79.00 118 ASP A C 1
ATOM 926 O O . ASP A 1 118 ? -22.805 14.434 14.996 1.00 79.00 118 ASP A O 1
ATOM 930 N N . LEU A 1 119 ? -21.216 14.703 16.565 1.00 79.12 119 LEU A N 1
ATOM 931 C CA . LEU A 1 119 ? -21.390 13.373 17.159 1.00 79.12 119 LEU A CA 1
ATOM 932 C C . LEU A 1 119 ? -22.663 13.252 18.012 1.00 79.12 119 LEU A C 1
ATOM 934 O O . LEU A 1 119 ? -22.969 12.159 18.499 1.00 79.12 119 LEU A O 1
ATOM 938 N N . SER A 1 120 ? -23.431 14.334 18.180 1.00 77.94 120 SER A N 1
ATOM 939 C CA . SER A 1 120 ? -24.776 14.267 18.756 1.00 77.94 120 SER A CA 1
ATOM 940 C C . SER A 1 120 ? -25.800 13.711 17.752 1.00 77.94 120 SER A C 1
ATOM 942 O O . SER A 1 120 ? -26.789 13.075 18.147 1.00 77.94 120 SER A O 1
ATOM 944 N N . LYS A 1 121 ? -25.540 13.846 16.439 1.00 83.38 121 LYS A N 1
ATOM 945 C CA . LYS A 1 121 ? -26.395 13.301 15.374 1.00 83.38 121 LYS A CA 1
ATOM 946 C C . LYS A 1 121 ? -26.273 11.785 15.293 1.00 83.38 121 LYS A C 1
ATOM 948 O O . LYS A 1 121 ? -25.189 11.225 15.148 1.00 83.38 121 LYS A O 1
ATOM 953 N N . LYS A 1 122 ? -27.423 11.097 15.286 1.00 85.38 122 LYS A N 1
ATOM 954 C CA . LYS A 1 122 ? 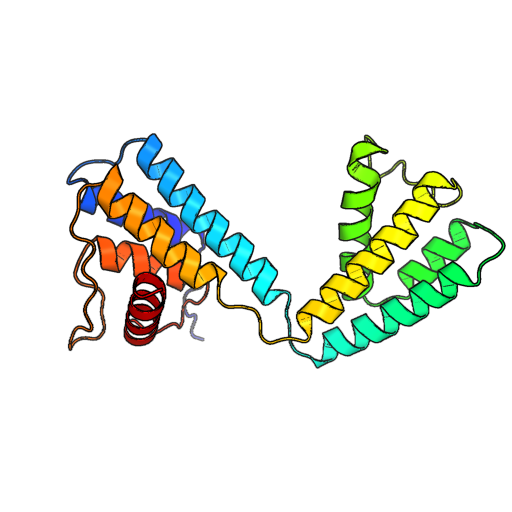-27.499 9.624 15.235 1.00 85.38 122 LYS A CA 1
ATOM 955 C C . LYS A 1 122 ? -26.677 9.031 14.090 1.00 85.38 122 LYS A C 1
ATOM 957 O O . LYS A 1 122 ? -25.938 8.083 14.309 1.00 85.38 122 LYS A O 1
ATOM 962 N N . SER A 1 123 ? -26.825 9.565 12.882 1.00 84.19 123 SER A N 1
ATOM 963 C CA . SER A 1 123 ? -26.201 9.015 11.676 1.00 84.19 123 SER A CA 1
ATOM 964 C C . SER A 1 123 ? -24.670 9.090 11.724 1.00 84.19 123 SER A C 1
ATOM 966 O O . SER A 1 123 ? -23.999 8.119 11.380 1.00 84.19 123 SER A O 1
ATOM 968 N N . GLN A 1 124 ? -24.127 10.197 12.232 1.00 83.38 124 GLN A N 1
ATOM 969 C CA . GLN A 1 124 ? -22.688 10.419 12.374 1.00 83.38 124 GLN A CA 1
ATOM 970 C C . GLN A 1 124 ? -22.105 9.674 13.585 1.00 83.38 124 GLN A C 1
ATOM 972 O O . GLN A 1 124 ? -21.010 9.123 13.512 1.00 83.38 124 GLN A O 1
ATOM 977 N N . PHE A 1 125 ? -22.869 9.544 14.673 1.00 84.44 125 PHE A N 1
ATOM 978 C CA . PHE A 1 125 ? -22.499 8.690 15.804 1.00 84.44 125 PHE A CA 1
ATOM 979 C C . PHE A 1 125 ? -22.422 7.202 15.419 1.00 84.44 125 PHE A C 1
ATOM 981 O O . PHE A 1 125 ? -21.527 6.483 15.858 1.00 84.44 125 PHE A O 1
ATOM 988 N N . GLU A 1 126 ? -23.331 6.719 14.568 1.00 87.94 126 GLU A N 1
ATOM 989 C CA . GLU A 1 126 ? -23.241 5.355 14.030 1.00 87.94 126 GLU A CA 1
ATOM 990 C C . GLU A 1 126 ? -22.069 5.200 13.043 1.00 87.94 126 GLU A C 1
ATOM 992 O O . GLU A 1 126 ? -21.457 4.134 12.999 1.00 87.94 126 GLU A O 1
ATOM 997 N N . ALA A 1 127 ? -21.696 6.255 12.306 1.00 80.50 127 ALA A N 1
ATOM 998 C CA . ALA A 1 127 ? -20.470 6.269 11.501 1.00 80.50 127 ALA A CA 1
ATOM 999 C C . ALA A 1 127 ? -19.209 6.140 12.375 1.00 80.50 127 ALA A C 1
ATOM 1001 O O . ALA A 1 127 ? -18.318 5.361 12.045 1.00 80.50 127 ALA A O 1
ATOM 1002 N N . LEU A 1 128 ? -19.171 6.795 13.543 1.00 85.81 128 LEU A N 1
ATOM 1003 C CA . LEU A 1 128 ? -18.103 6.612 14.535 1.00 85.81 128 LEU A CA 1
ATOM 1004 C C . LEU A 1 128 ? -18.002 5.166 15.028 1.00 85.81 128 LEU A C 1
ATOM 1006 O O . LEU A 1 128 ? -16.899 4.632 15.111 1.00 85.81 128 LEU A O 1
ATOM 1010 N N . LYS A 1 129 ? -19.122 4.500 15.320 1.00 88.75 129 LYS A N 1
ATOM 1011 C CA . LYS A 1 129 ? -19.086 3.085 15.727 1.00 88.75 129 LYS A CA 1
ATOM 1012 C C . LYS A 1 129 ? -18.517 2.186 14.630 1.00 88.75 129 LYS A C 1
ATOM 1014 O O . LYS A 1 129 ? -17.632 1.387 14.919 1.00 88.75 129 LYS A O 1
ATOM 1019 N N . ARG A 1 130 ? -18.958 2.364 13.379 1.00 85.69 130 ARG A N 1
ATOM 1020 C CA . ARG A 1 130 ? -18.413 1.618 12.230 1.00 85.69 130 ARG A CA 1
ATOM 1021 C C . ARG A 1 130 ? -16.929 1.900 12.014 1.00 85.69 130 ARG A C 1
ATOM 1023 O O . ARG A 1 130 ? -16.168 0.981 11.731 1.00 85.69 130 ARG A O 1
ATOM 1030 N N . ALA A 1 131 ? -16.502 3.145 12.209 1.00 74.62 131 ALA A N 1
ATOM 1031 C CA . ALA A 1 131 ? -15.099 3.524 12.133 1.00 74.62 131 ALA A CA 1
ATOM 1032 C C . ALA A 1 131 ? -14.248 2.821 13.200 1.00 74.62 131 ALA A C 1
ATOM 1034 O O . ALA A 1 131 ? -13.155 2.343 12.899 1.00 74.62 131 ALA A O 1
ATOM 1035 N N . VAL A 1 132 ? -14.757 2.712 14.432 1.00 84.44 132 VAL A N 1
ATOM 1036 C CA . VAL A 1 132 ? -14.101 1.964 15.514 1.00 84.44 132 VAL A CA 1
ATOM 1037 C C . VAL A 1 132 ? -14.056 0.468 15.199 1.00 84.44 132 VAL A C 1
ATOM 1039 O O . VAL A 1 132 ? -13.007 -0.144 15.384 1.00 84.44 132 VAL A O 1
ATOM 1042 N N . ASP A 1 133 ? -15.134 -0.113 14.668 1.00 84.38 133 ASP A N 1
ATOM 1043 C CA . ASP A 1 133 ? -15.160 -1.520 14.245 1.00 84.38 133 ASP A CA 1
ATOM 1044 C C . ASP A 1 133 ? -14.117 -1.798 13.148 1.00 84.38 133 ASP A C 1
ATOM 1046 O O . ASP A 1 133 ? -13.294 -2.699 13.294 1.00 84.38 133 ASP A O 1
ATOM 1050 N N . ARG A 1 134 ? -14.049 -0.959 12.107 1.00 73.75 134 ARG A N 1
ATOM 1051 C CA . ARG A 1 134 ? -13.025 -1.081 11.055 1.00 73.75 134 ARG A CA 1
ATOM 1052 C C . ARG A 1 134 ? -11.606 -0.888 11.576 1.00 73.75 134 ARG A C 1
ATOM 1054 O O . ARG A 1 134 ? -10.695 -1.583 11.135 1.00 73.75 134 ARG A O 1
ATOM 1061 N N . ALA A 1 135 ? -11.405 0.039 12.512 1.00 75.81 135 ALA A N 1
ATOM 1062 C CA . ALA A 1 135 ? -10.112 0.233 13.159 1.00 75.81 135 ALA A CA 1
ATOM 1063 C C . ALA A 1 135 ? -9.681 -1.032 13.921 1.00 75.81 135 ALA A C 1
ATOM 1065 O O . ALA A 1 135 ? -8.513 -1.419 13.859 1.00 75.81 135 ALA A O 1
ATOM 1066 N N . GLN A 1 136 ? -10.614 -1.707 14.600 1.00 77.56 136 GLN A N 1
ATOM 1067 C CA . GLN A 1 136 ? -10.340 -2.983 15.260 1.00 77.56 136 GLN A CA 1
ATOM 1068 C C . GLN A 1 136 ? -10.016 -4.095 14.269 1.00 77.56 136 GLN A C 1
ATOM 1070 O O . GLN A 1 136 ? -9.034 -4.804 14.478 1.00 77.56 136 GLN A O 1
ATOM 1075 N N . ASP A 1 137 ? -10.788 -4.223 13.191 1.00 76.69 137 ASP A N 1
ATOM 1076 C CA . ASP A 1 137 ? -10.540 -5.227 12.155 1.00 76.69 137 ASP A CA 1
ATOM 1077 C C . ASP A 1 137 ? -9.164 -5.022 11.516 1.00 76.69 137 ASP A C 1
ATOM 1079 O O . ASP A 1 137 ? -8.402 -5.975 11.356 1.00 76.69 137 ASP A O 1
ATOM 1083 N N . GLN A 1 138 ? -8.792 -3.771 11.235 1.00 70.81 138 GLN A N 1
ATOM 1084 C CA . GLN A 1 138 ? -7.473 -3.431 10.709 1.00 70.81 138 GLN A CA 1
ATOM 1085 C C . GLN A 1 138 ? -6.350 -3.798 11.690 1.00 70.81 138 GLN A C 1
ATOM 1087 O O . GLN A 1 138 ? -5.312 -4.319 11.276 1.00 70.81 138 GLN A O 1
ATOM 1092 N N . VAL A 1 139 ? -6.539 -3.563 12.991 1.00 70.44 139 VAL A N 1
ATOM 1093 C CA . VAL A 1 139 ? -5.569 -3.942 14.031 1.00 70.44 139 VAL A CA 1
ATOM 1094 C C . VAL A 1 139 ? -5.486 -5.463 14.201 1.00 70.44 139 VAL A C 1
ATOM 1096 O O . VAL A 1 139 ? -4.385 -5.990 14.337 1.00 70.44 139 VAL A O 1
ATOM 1099 N N . ALA A 1 140 ? -6.607 -6.183 14.131 1.00 62.97 140 ALA A N 1
ATOM 1100 C CA . ALA A 1 140 ? -6.651 -7.644 14.198 1.00 62.97 140 ALA A CA 1
ATOM 1101 C C . ALA A 1 140 ? -5.976 -8.295 12.978 1.00 62.97 140 ALA A C 1
ATOM 1103 O O . ALA A 1 140 ? -5.168 -9.210 13.132 1.00 62.97 140 ALA A O 1
ATOM 1104 N N . GLN A 1 141 ? -6.222 -7.773 11.773 1.00 56.56 141 GLN A N 1
ATOM 1105 C CA . GLN A 1 141 ? -5.539 -8.194 10.543 1.00 56.56 141 GLN A CA 1
ATOM 1106 C C . GLN A 1 141 ? -4.030 -7.899 10.591 1.00 56.56 141 GLN A C 1
ATOM 1108 O O . GLN A 1 141 ? -3.229 -8.672 10.068 1.00 56.56 141 GLN A O 1
ATOM 1113 N N . SER A 1 142 ? -3.628 -6.830 11.286 1.00 52.50 142 SER A N 1
ATOM 1114 C CA . SER A 1 142 ? -2.222 -6.452 11.488 1.00 52.50 142 SER A CA 1
ATOM 1115 C C . SER A 1 142 ? -1.462 -7.347 12.486 1.00 52.50 142 SER A C 1
ATOM 1117 O O . SER A 1 142 ? -0.245 -7.214 12.598 1.00 52.50 142 SER A O 1
ATOM 1119 N N . GLN A 1 143 ? -2.130 -8.264 13.207 1.00 50.09 143 GLN A N 1
ATOM 1120 C CA . GLN A 1 143 ? -1.473 -9.255 14.083 1.00 50.09 143 GLN A CA 1
ATOM 1121 C C . GLN A 1 143 ? -0.879 -10.454 13.314 1.00 50.09 143 GLN A C 1
ATOM 1123 O O . GLN A 1 143 ? -0.098 -11.220 13.880 1.00 50.09 143 GLN A O 1
ATOM 1128 N N . GLY A 1 144 ? -1.204 -10.620 12.026 1.00 43.09 144 GLY A N 1
ATOM 1129 C CA . GLY A 1 144 ? -0.539 -11.566 11.129 1.00 43.09 144 GLY A CA 1
ATOM 1130 C C . GLY A 1 144 ? 0.686 -10.941 10.454 1.00 43.09 144 GLY A C 1
ATOM 1131 O O . GLY A 1 144 ? 0.709 -9.746 10.172 1.00 43.09 144 GLY A O 1
ATOM 1132 N N . ARG A 1 145 ? 1.720 -11.744 10.155 1.00 42.69 145 ARG A N 1
ATOM 1133 C CA . ARG A 1 145 ? 2.842 -11.317 9.293 1.00 42.69 145 ARG A CA 1
ATOM 1134 C C . ARG A 1 145 ? 2.259 -10.683 8.016 1.00 42.69 145 ARG A C 1
ATOM 1136 O O . ARG A 1 145 ? 1.438 -11.356 7.391 1.00 42.69 145 ARG A O 1
ATOM 1143 N N . PRO A 1 146 ? 2.662 -9.462 7.605 1.00 50.53 146 PRO A N 1
ATOM 1144 C CA . PRO A 1 146 ? 2.039 -8.807 6.462 1.00 50.53 146 PRO A CA 1
ATOM 1145 C C . PRO A 1 146 ? 2.125 -9.718 5.229 1.00 50.53 146 PRO A C 1
ATOM 1147 O O . PRO A 1 146 ? 3.216 -10.239 4.944 1.00 50.53 146 PRO A O 1
ATOM 1150 N N . PRO A 1 147 ? 1.013 -9.952 4.507 1.00 55.72 147 PRO A N 1
ATOM 1151 C CA . PRO A 1 147 ? 1.045 -10.718 3.276 1.00 55.72 147 PRO A CA 1
ATOM 1152 C C . PRO A 1 147 ? 1.954 -9.971 2.309 1.00 55.72 147 PRO A C 1
ATOM 1154 O O . PRO A 1 147 ? 1.658 -8.863 1.873 1.00 55.72 147 PRO A O 1
ATOM 1157 N N . LEU A 1 148 ? 3.090 -10.566 1.959 1.00 69.62 148 LEU A N 1
ATOM 1158 C CA . LEU A 1 148 ? 4.007 -9.969 0.991 1.00 69.62 148 LEU A CA 1
ATOM 1159 C C . LEU A 1 148 ? 3.461 -10.086 -0.451 1.00 69.62 148 LEU A C 1
ATOM 1161 O O . LEU A 1 148 ? 4.225 -9.965 -1.405 1.00 69.62 148 LEU A O 1
ATOM 1165 N N . GLU A 1 149 ? 2.172 -10.378 -0.618 1.00 76.38 149 GLU A N 1
ATOM 1166 C CA . GLU A 1 149 ? 1.491 -10.611 -1.894 1.00 76.38 149 GLU A CA 1
ATOM 1167 C C . GLU A 1 149 ? 1.568 -9.396 -2.813 1.00 76.38 149 GLU A C 1
ATOM 1169 O O . GLU A 1 149 ? 1.753 -9.563 -4.010 1.00 76.38 149 GLU A O 1
ATOM 1174 N N . TYR A 1 150 ? 1.569 -8.181 -2.261 1.00 78.00 150 TYR A N 1
ATOM 1175 C CA . TYR A 1 150 ? 1.734 -6.955 -3.044 1.00 78.00 150 TYR A CA 1
ATOM 1176 C C . TYR A 1 150 ? 3.086 -6.882 -3.777 1.00 78.00 150 TYR A C 1
ATOM 1178 O O . TYR A 1 150 ? 3.165 -6.345 -4.877 1.00 78.00 150 TYR A O 1
ATOM 1186 N N . LEU A 1 151 ? 4.152 -7.466 -3.212 1.00 85.56 151 LEU A N 1
ATOM 1187 C CA . LEU A 1 151 ? 5.442 -7.585 -3.902 1.00 85.56 151 LEU A CA 1
ATOM 1188 C C . LEU A 1 151 ? 5.404 -8.655 -4.994 1.00 85.56 151 LEU A C 1
ATOM 1190 O O . LEU A 1 151 ? 6.116 -8.540 -5.985 1.00 85.56 151 LEU A O 1
ATOM 1194 N N . ASP A 1 152 ? 4.613 -9.714 -4.803 1.00 88.00 152 ASP A N 1
ATOM 1195 C CA . ASP A 1 152 ? 4.435 -10.737 -5.835 1.00 88.00 152 ASP A CA 1
ATOM 1196 C C . ASP A 1 152 ? 3.592 -10.176 -6.993 1.00 88.00 152 ASP A C 1
ATOM 1198 O O . ASP A 1 152 ? 3.925 -10.420 -8.149 1.00 88.00 152 ASP A O 1
ATOM 1202 N N . GLN A 1 153 ? 2.571 -9.369 -6.693 1.00 87.00 153 GLN A N 1
ATOM 1203 C CA . GLN A 1 153 ? 1.760 -8.667 -7.685 1.00 87.00 153 GLN A CA 1
ATOM 1204 C C . GLN A 1 153 ? 2.587 -7.640 -8.463 1.00 87.00 153 GLN A C 1
ATOM 1206 O O . GLN A 1 153 ? 2.587 -7.676 -9.687 1.00 87.00 153 GLN A O 1
ATOM 1211 N N . PHE A 1 154 ? 3.399 -6.826 -7.778 1.00 91.38 154 PHE A N 1
ATOM 1212 C CA . PHE A 1 154 ? 4.319 -5.903 -8.447 1.00 91.38 154 PHE A CA 1
ATOM 1213 C C . PHE A 1 154 ? 5.242 -6.618 -9.445 1.00 91.38 154 PHE A C 1
ATOM 1215 O O . PHE A 1 154 ? 5.387 -6.158 -10.573 1.00 91.38 154 PHE A O 1
ATOM 1222 N N . CYS A 1 155 ? 5.828 -7.763 -9.064 1.00 92.31 155 CYS A N 1
ATOM 1223 C CA . CYS A 1 155 ? 6.651 -8.563 -9.975 1.00 92.31 155 CYS A CA 1
ATOM 1224 C C . CYS A 1 155 ? 5.886 -8.986 -11.238 1.00 92.31 155 CYS A C 1
ATOM 1226 O O . CYS A 1 155 ? 6.482 -9.025 -12.307 1.00 92.31 155 CYS A O 1
ATOM 1228 N N . LYS A 1 156 ? 4.596 -9.318 -11.127 1.00 91.88 156 LYS A N 1
ATOM 1229 C CA . LYS A 1 156 ? 3.766 -9.703 -12.277 1.00 91.88 156 LYS A CA 1
ATOM 1230 C C . LYS A 1 156 ? 3.475 -8.500 -13.169 1.00 91.88 156 LYS A C 1
ATOM 1232 O O . LYS A 1 156 ? 3.741 -8.566 -14.366 1.00 91.88 156 LYS A O 1
ATOM 1237 N N . ASP A 1 157 ? 3.026 -7.401 -12.575 1.00 90.00 157 ASP A N 1
ATOM 1238 C CA . ASP A 1 157 ? 2.596 -6.213 -13.312 1.00 90.00 157 ASP A CA 1
ATOM 1239 C C . ASP A 1 157 ? 3.765 -5.539 -14.047 1.00 90.00 157 ASP A C 1
ATOM 1241 O O . ASP A 1 157 ? 3.630 -5.136 -15.203 1.00 90.00 157 ASP A O 1
ATOM 1245 N N . ILE A 1 158 ? 4.946 -5.459 -13.416 1.00 91.94 158 ILE A N 1
ATOM 1246 C CA . ILE A 1 158 ? 6.140 -4.891 -14.061 1.00 91.94 158 ILE A CA 1
ATOM 1247 C C . ILE A 1 158 ? 6.657 -5.792 -15.191 1.00 91.94 158 ILE A C 1
ATOM 1249 O O . ILE A 1 158 ? 7.159 -5.293 -16.196 1.00 91.94 158 ILE A O 1
ATOM 1253 N N . THR A 1 159 ? 6.510 -7.117 -15.066 1.00 93.88 159 THR A N 1
ATOM 1254 C CA . THR A 1 159 ? 6.832 -8.064 -16.143 1.00 93.88 159 THR A CA 1
ATOM 1255 C C . THR A 1 159 ? 5.876 -7.935 -17.317 1.00 93.88 159 THR A C 1
ATOM 1257 O O . THR A 1 159 ? 6.329 -7.978 -18.458 1.00 93.88 159 THR A O 1
ATOM 1260 N N . GLU A 1 160 ? 4.576 -7.804 -17.054 1.00 92.75 160 GLU A N 1
ATOM 1261 C CA . GLU A 1 160 ? 3.569 -7.579 -18.092 1.00 92.75 160 GLU A CA 1
ATOM 1262 C C . GLU A 1 160 ? 3.863 -6.276 -18.833 1.00 92.75 160 GLU A C 1
ATOM 1264 O O . GLU A 1 160 ? 4.017 -6.289 -20.048 1.00 92.75 160 GLU A O 1
ATOM 1269 N N . PHE A 1 161 ? 4.088 -5.182 -18.102 1.00 91.44 161 PHE A N 1
ATOM 1270 C CA . PHE A 1 161 ? 4.487 -3.896 -18.672 1.00 91.44 161 PHE A CA 1
ATOM 1271 C C . PHE A 1 161 ? 5.726 -4.014 -19.576 1.00 91.44 161 PHE A C 1
ATOM 1273 O O . PHE A 1 161 ? 5.702 -3.616 -20.741 1.00 91.44 161 PHE A O 1
ATOM 1280 N N . ALA A 1 162 ? 6.804 -4.623 -19.079 1.00 91.00 162 ALA A N 1
ATOM 1281 C CA . ALA A 1 162 ? 8.039 -4.771 -19.843 1.00 91.00 162 ALA A CA 1
ATOM 1282 C C . ALA A 1 162 ? 7.869 -5.655 -21.092 1.00 91.00 162 ALA A C 1
ATOM 1284 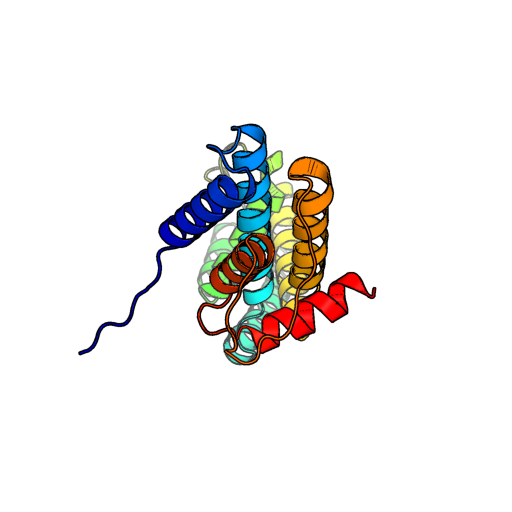O O . ALA A 1 162 ? 8.418 -5.359 -22.154 1.00 91.00 162 ALA A O 1
ATOM 1285 N N . ARG A 1 163 ? 7.087 -6.732 -20.997 1.00 92.25 163 ARG A N 1
ATOM 1286 C CA . ARG A 1 163 ? 6.855 -7.639 -22.124 1.00 92.25 163 ARG A CA 1
ATOM 1287 C C . ARG A 1 163 ? 5.912 -7.041 -23.159 1.00 92.25 163 ARG A C 1
ATOM 1289 O O . ARG A 1 163 ? 6.168 -7.164 -24.355 1.00 92.25 163 ARG A O 1
ATOM 1296 N N . ASP A 1 164 ? 4.819 -6.442 -22.711 1.00 89.81 164 ASP A N 1
ATOM 1297 C CA . ASP A 1 164 ? 3.683 -6.130 -23.568 1.00 89.81 164 ASP A CA 1
ATOM 1298 C C . ASP A 1 164 ? 3.742 -4.697 -24.087 1.00 89.81 164 ASP A C 1
ATOM 1300 O O . ASP A 1 164 ? 3.447 -4.491 -25.266 1.00 89.81 164 ASP A O 1
ATOM 1304 N N . ASP A 1 165 ? 4.231 -3.751 -23.284 1.00 86.50 165 ASP A N 1
ATOM 1305 C CA . ASP A 1 165 ? 4.330 -2.345 -23.683 1.00 86.50 165 ASP A CA 1
ATOM 1306 C C . ASP A 1 165 ? 5.732 -1.970 -24.173 1.00 86.50 165 ASP A C 1
ATOM 1308 O O . ASP A 1 165 ? 5.860 -1.164 -25.093 1.00 86.50 165 ASP A O 1
ATOM 1312 N N . LEU A 1 166 ? 6.786 -2.551 -23.584 1.00 87.12 166 LEU A N 1
ATOM 1313 C CA . LEU A 1 166 ? 8.176 -2.237 -23.961 1.00 87.12 166 LEU A CA 1
ATOM 1314 C C . LEU A 1 166 ? 8.789 -3.251 -24.932 1.00 87.12 166 LEU A C 1
ATOM 1316 O O . LEU A 1 166 ? 9.774 -2.945 -25.597 1.00 87.12 166 LEU A O 1
ATOM 1320 N N . LYS A 1 167 ? 8.211 -4.4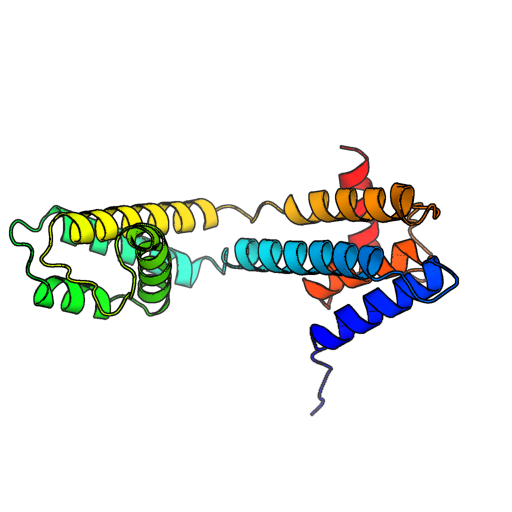53 -25.035 1.00 88.44 167 LYS A N 1
ATOM 1321 C CA . LYS A 1 167 ? 8.711 -5.559 -25.871 1.00 88.44 167 LYS A CA 1
ATOM 1322 C C . LYS A 1 167 ? 10.168 -5.959 -25.573 1.00 88.44 167 LYS A C 1
ATOM 1324 O O . LYS A 1 167 ? 10.878 -6.405 -26.474 1.00 88.44 167 LYS A O 1
ATOM 1329 N N . ILE A 1 168 ? 10.607 -5.851 -24.315 1.00 87.25 168 ILE A N 1
ATOM 1330 C CA . ILE A 1 168 ? 11.974 -6.200 -23.882 1.00 87.25 168 ILE A CA 1
ATOM 1331 C C . ILE A 1 168 ? 12.049 -7.587 -23.219 1.00 87.25 168 ILE A C 1
ATOM 1333 O O . ILE A 1 168 ? 11.040 -8.136 -22.770 1.00 87.25 168 ILE A O 1
ATOM 1337 N N . ASP A 1 169 ? 13.252 -8.173 -23.141 1.00 87.25 169 ASP A N 1
ATOM 1338 C CA . ASP A 1 169 ? 13.464 -9.451 -22.442 1.00 87.25 169 ASP A CA 1
ATOM 1339 C C . ASP A 1 169 ? 13.290 -9.274 -20.923 1.00 87.25 169 ASP A C 1
ATOM 1341 O O . ASP A 1 169 ? 13.940 -8.445 -20.291 1.00 87.25 169 ASP A O 1
ATOM 1345 N N . VAL A 1 170 ? 12.424 -10.098 -20.331 1.00 90.81 170 VAL A N 1
ATOM 1346 C CA . VAL A 1 170 ? 12.064 -10.069 -18.901 1.00 90.81 170 VAL A CA 1
ATOM 1347 C C . VAL A 1 170 ? 12.791 -11.145 -18.083 1.00 90.81 170 VAL A C 1
ATOM 1349 O O . VAL A 1 170 ? 12.393 -11.494 -16.963 1.00 90.81 170 VAL A O 1
ATOM 1352 N N . LYS A 1 171 ? 13.849 -11.743 -18.644 1.00 88.94 171 LYS A N 1
ATOM 1353 C CA . LYS A 1 171 ? 14.680 -12.724 -17.938 1.00 88.94 171 LYS A CA 1
ATOM 1354 C C . LYS A 1 171 ? 15.478 -12.062 -16.821 1.00 88.94 171 LYS A C 1
ATOM 1356 O O . LYS A 1 171 ? 16.362 -11.254 -17.063 1.00 88.94 171 LYS A O 1
ATOM 1361 N N . VAL A 1 172 ? 15.236 -12.535 -15.603 1.00 89.44 172 VAL A N 1
ATOM 1362 C CA . VAL A 1 172 ? 15.984 -12.149 -14.401 1.00 89.44 172 VAL A CA 1
ATOM 1363 C C . VAL A 1 172 ? 16.886 -13.297 -13.979 1.00 89.44 172 VAL A C 1
ATOM 1365 O O . VAL A 1 172 ? 16.419 -14.438 -13.845 1.00 89.44 172 VAL A O 1
ATOM 1368 N N . ARG A 1 173 ? 18.169 -13.013 -13.749 1.00 87.62 173 ARG A N 1
ATOM 1369 C CA . ARG A 1 173 ? 19.163 -14.016 -13.342 1.00 87.62 173 ARG A CA 1
ATOM 1370 C C . ARG A 1 173 ? 19.890 -13.607 -12.074 1.00 87.62 173 ARG A C 1
ATOM 1372 O O . ARG A 1 173 ? 20.090 -12.435 -11.776 1.00 87.62 173 ARG A O 1
ATOM 1379 N N . ASN A 1 174 ? 20.328 -14.618 -11.333 1.00 83.25 174 ASN A N 1
ATOM 1380 C CA . ASN A 1 174 ? 21.229 -14.412 -10.213 1.00 83.25 174 ASN A CA 1
ATOM 1381 C C . ASN A 1 174 ? 22.653 -14.252 -10.762 1.00 83.25 174 ASN A C 1
ATOM 1383 O O . ASN A 1 174 ? 23.289 -15.237 -11.140 1.00 83.25 174 ASN A O 1
ATOM 1387 N N . HIS 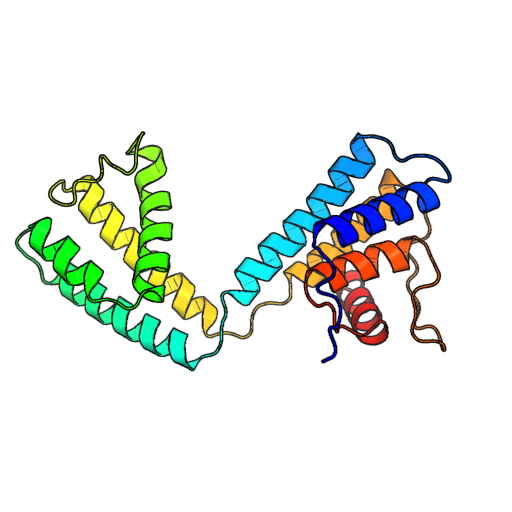A 1 175 ? 23.122 -13.012 -10.867 1.00 81.44 175 HIS A N 1
ATOM 1388 C CA . HIS A 1 175 ? 24.447 -12.694 -11.397 1.00 81.44 175 HIS A CA 1
ATOM 1389 C C . HIS A 1 175 ? 25.519 -12.891 -10.327 1.00 81.44 175 HIS A C 1
ATOM 1391 O O . HIS A 1 175 ? 25.295 -12.591 -9.158 1.00 81.44 175 HIS A O 1
ATOM 1397 N N . HIS A 1 176 ? 26.712 -13.343 -10.722 1.00 65.56 176 HIS A N 1
ATOM 1398 C CA . HIS A 1 176 ? 27.817 -13.592 -9.784 1.00 65.56 176 HIS A CA 1
ATOM 1399 C C . HIS A 1 176 ? 28.237 -12.334 -9.002 1.00 65.56 176 HIS A C 1
ATOM 1401 O O . HIS A 1 176 ? 28.623 -12.430 -7.843 1.00 65.56 176 HIS A O 1
ATOM 1407 N N . LYS A 1 177 ? 28.109 -11.151 -9.620 1.00 76.69 177 LYS A N 1
ATOM 1408 C CA . LYS A 1 177 ? 28.400 -9.852 -8.992 1.00 76.69 177 LYS A CA 1
ATOM 1409 C C . LYS A 1 177 ? 27.299 -9.356 -8.048 1.00 76.69 177 LYS A C 1
ATOM 1411 O O . LYS A 1 177 ? 27.528 -8.390 -7.339 1.00 76.69 177 LYS A O 1
ATOM 1416 N N . GLY A 1 178 ? 26.128 -9.998 -8.036 1.00 80.06 178 GLY A N 1
ATOM 1417 C CA . GLY A 1 178 ? 25.020 -9.610 -7.163 1.00 80.06 178 GLY A CA 1
ATOM 1418 C C . GLY A 1 178 ? 24.358 -8.275 -7.519 1.00 80.06 178 GLY A C 1
ATOM 1419 O O . GLY A 1 178 ? 23.760 -7.671 -6.639 1.00 80.06 178 GLY A O 1
ATOM 1420 N N . GLU A 1 179 ? 24.437 -7.832 -8.773 1.00 85.25 179 GLU A N 1
ATOM 1421 C CA . GLU A 1 179 ? 23.873 -6.560 -9.252 1.00 85.25 179 GLU A CA 1
ATOM 1422 C C . GLU A 1 179 ? 22.992 -6.789 -10.495 1.00 85.25 179 GLU A C 1
ATOM 1424 O O . GLU A 1 179 ? 23.235 -7.766 -11.217 1.00 85.25 179 GLU A O 1
ATOM 1429 N N . PRO A 1 180 ? 21.985 -5.929 -10.758 1.00 88.69 180 PRO A N 1
ATOM 1430 C CA . PRO A 1 180 ? 21.188 -5.984 -11.983 1.00 88.69 180 PRO A CA 1
ATOM 1431 C C . PRO A 1 180 ? 22.058 -5.713 -13.217 1.00 88.69 180 PRO A C 1
ATOM 1433 O O . PRO A 1 180 ? 22.995 -4.919 -13.165 1.00 88.69 180 PRO A O 1
ATOM 1436 N N . VAL A 1 181 ? 21.756 -6.378 -14.335 1.00 89.38 181 VAL A N 1
ATOM 1437 C CA . VAL A 1 181 ? 22.516 -6.229 -15.590 1.00 89.38 181 VAL A CA 1
ATOM 1438 C C . VAL A 1 181 ? 21.630 -5.723 -16.724 1.00 89.38 181 VAL A C 1
ATOM 1440 O O . VAL A 1 181 ? 22.082 -4.925 -17.535 1.00 89.38 181 VAL A O 1
ATOM 1443 N N . THR A 1 182 ? 20.379 -6.171 -16.788 1.00 88.88 182 THR A N 1
ATOM 1444 C CA . THR A 1 182 ? 19.428 -5.780 -17.844 1.00 88.88 182 THR A CA 1
ATOM 1445 C C . THR A 1 182 ? 18.563 -4.595 -17.428 1.00 88.88 182 THR A C 1
ATOM 1447 O O . THR A 1 182 ? 18.349 -4.378 -16.234 1.00 88.88 182 THR A O 1
ATOM 1450 N N . ASP A 1 183 ? 18.002 -3.855 -18.386 1.00 87.44 183 ASP A N 1
ATOM 1451 C CA . ASP A 1 183 ? 17.108 -2.723 -18.088 1.00 87.44 183 ASP A CA 1
ATOM 1452 C C . ASP A 1 183 ? 15.883 -3.161 -17.274 1.00 87.44 183 ASP A C 1
ATOM 1454 O O . ASP A 1 183 ? 15.473 -2.488 -16.327 1.00 87.44 183 ASP A O 1
ATOM 1458 N N . PHE A 1 184 ? 15.348 -4.352 -17.570 1.00 91.25 184 PHE A N 1
ATOM 1459 C CA . PHE A 1 184 ? 14.273 -4.948 -16.782 1.00 91.25 184 PHE A CA 1
ATOM 1460 C C . PHE A 1 184 ? 14.695 -5.234 -15.333 1.00 91.25 184 PHE A C 1
ATOM 1462 O O . PHE A 1 184 ? 13.959 -4.915 -14.399 1.00 91.25 184 PHE A O 1
ATOM 1469 N N . GLU A 1 185 ? 15.887 -5.797 -15.119 1.00 92.56 185 GLU A N 1
ATOM 1470 C CA . GLU A 1 185 ? 16.415 -6.028 -13.770 1.00 92.56 185 GLU A CA 1
ATOM 1471 C C . GLU A 1 185 ? 16.628 -4.712 -13.010 1.00 92.56 185 GLU A C 1
ATOM 1473 O O . GLU A 1 185 ? 16.343 -4.661 -11.815 1.00 92.56 185 GLU A O 1
ATOM 1478 N N . HIS A 1 186 ? 17.060 -3.641 -13.684 1.00 90.12 186 HIS A N 1
ATOM 1479 C CA . HIS A 1 186 ? 17.183 -2.315 -13.073 1.00 90.12 186 HIS A CA 1
ATOM 1480 C C . HIS A 1 186 ? 15.817 -1.766 -12.646 1.00 90.12 186 HIS A C 1
ATOM 1482 O O . HIS A 1 186 ? 15.659 -1.386 -11.485 1.00 90.12 186 HIS A O 1
ATOM 1488 N N . MET A 1 187 ? 14.807 -1.800 -13.524 1.00 86.44 187 MET A N 1
ATOM 1489 C CA . MET A 1 187 ? 13.438 -1.378 -13.188 1.00 86.44 187 MET A CA 1
ATOM 1490 C C . MET A 1 187 ? 12.859 -2.180 -12.011 1.00 86.44 187 MET A C 1
ATOM 1492 O O . MET A 1 187 ? 12.280 -1.608 -11.083 1.00 86.44 187 MET A O 1
ATOM 1496 N N . LEU A 1 188 ? 13.072 -3.499 -12.003 1.00 90.06 188 LEU A N 1
ATOM 1497 C CA . LEU A 1 188 ? 12.654 -4.375 -10.911 1.00 90.06 188 LEU A CA 1
ATOM 1498 C C . LEU A 1 188 ? 13.339 -3.989 -9.591 1.00 90.06 188 LEU A C 1
ATOM 1500 O O . LEU A 1 188 ? 12.669 -3.829 -8.571 1.00 90.06 188 LEU A O 1
ATOM 1504 N N . VAL A 1 189 ? 14.664 -3.809 -9.599 1.00 89.38 189 VAL A N 1
ATOM 1505 C CA . VAL A 1 189 ? 15.441 -3.431 -8.409 1.00 89.38 189 VAL A CA 1
ATOM 1506 C C . VAL A 1 189 ? 15.001 -2.085 -7.852 1.00 89.38 189 VAL A C 1
ATOM 1508 O O . VAL A 1 189 ? 14.851 -1.961 -6.636 1.00 89.38 189 VAL A O 1
ATOM 1511 N N . ILE A 1 190 ? 14.753 -1.098 -8.712 1.00 83.56 190 ILE A N 1
ATOM 1512 C CA . ILE A 1 190 ? 14.291 0.228 -8.293 1.00 83.56 190 ILE A CA 1
ATOM 1513 C C . ILE A 1 190 ? 12.943 0.125 -7.572 1.00 83.56 190 ILE A C 1
ATOM 1515 O O . ILE A 1 190 ? 12.799 0.675 -6.479 1.00 83.56 190 ILE A O 1
ATOM 1519 N N . GLY A 1 191 ? 11.998 -0.661 -8.100 1.00 79.94 191 GLY A N 1
ATOM 1520 C CA . GLY A 1 191 ? 10.723 -0.921 -7.424 1.00 79.94 191 GLY A CA 1
ATOM 1521 C C . GLY A 1 191 ? 10.897 -1.494 -6.016 1.00 79.94 191 GLY A C 1
ATOM 1522 O O . GLY A 1 191 ? 10.307 -1.005 -5.055 1.00 79.94 191 GLY A O 1
ATOM 1523 N N . PHE A 1 192 ? 11.780 -2.476 -5.848 1.00 84.69 192 PHE A N 1
ATOM 1524 C CA . PHE A 1 192 ? 12.080 -3.028 -4.526 1.00 84.69 192 PHE A CA 1
ATOM 1525 C C . PHE A 1 192 ? 12.805 -2.041 -3.598 1.00 84.69 192 PHE A C 1
ATOM 1527 O O . PHE A 1 192 ? 12.536 -2.022 -2.398 1.00 84.69 192 PHE A O 1
ATOM 1534 N N . ARG A 1 193 ? 13.681 -1.183 -4.127 1.00 80.19 193 ARG A N 1
ATOM 1535 C CA . ARG A 1 193 ? 14.394 -0.166 -3.336 1.00 80.19 193 ARG A CA 1
ATOM 1536 C C . ARG A 1 193 ? 13.502 0.993 -2.889 1.00 80.19 193 ARG A C 1
ATOM 1538 O O . ARG A 1 193 ? 13.800 1.603 -1.867 1.00 80.19 193 ARG A O 1
ATOM 1545 N N . ILE A 1 194 ? 12.386 1.242 -3.579 1.00 67.94 194 ILE A N 1
ATOM 1546 C CA . ILE A 1 194 ? 11.344 2.185 -3.134 1.00 67.94 194 ILE A CA 1
ATOM 1547 C C . ILE A 1 194 ? 10.716 1.748 -1.803 1.00 67.94 194 ILE A C 1
ATOM 1549 O O . ILE A 1 194 ? 10.297 2.590 -1.012 1.00 67.94 194 ILE A O 1
ATOM 1553 N N . VAL A 1 195 ? 10.671 0.442 -1.524 1.00 71.81 195 VAL A N 1
ATOM 1554 C CA . VAL A 1 195 ? 10.063 -0.106 -0.300 1.00 71.81 195 VAL A CA 1
ATOM 1555 C C . VAL A 1 195 ? 11.095 -0.514 0.754 1.00 71.81 195 VAL A C 1
ATOM 1557 O O . VAL A 1 195 ? 10.865 -0.372 1.957 1.00 71.81 195 VAL A O 1
ATOM 1560 N N . ASP A 1 196 ? 12.254 -0.997 0.321 1.00 73.44 196 ASP A N 1
ATOM 1561 C CA . ASP A 1 196 ? 13.349 -1.407 1.191 1.00 73.44 196 ASP A CA 1
ATOM 1562 C C . ASP A 1 196 ? 14.689 -1.100 0.521 1.00 73.44 196 ASP A C 1
ATOM 1564 O O . ASP A 1 196 ? 15.160 -1.839 -0.342 1.00 73.44 196 ASP A O 1
ATOM 1568 N N . THR A 1 197 ? 15.326 -0.003 0.929 1.00 69.62 197 THR A N 1
ATOM 1569 C CA . THR A 1 197 ? 16.606 0.441 0.363 1.00 69.62 197 THR A CA 1
ATOM 1570 C C . THR A 1 197 ? 17.760 -0.523 0.647 1.00 69.62 197 THR A C 1
ATOM 1572 O O . THR A 1 197 ? 18.764 -0.483 -0.060 1.00 69.62 197 THR A O 1
ATOM 1575 N N . ALA A 1 198 ? 17.628 -1.406 1.645 1.00 72.12 198 ALA A N 1
ATOM 1576 C CA . ALA A 1 198 ? 18.663 -2.355 2.049 1.00 72.12 198 ALA A CA 1
ATOM 1577 C C . ALA A 1 198 ? 18.495 -3.750 1.419 1.00 72.12 198 ALA A C 1
ATOM 1579 O O . ALA A 1 198 ? 19.301 -4.649 1.683 1.00 72.12 198 ALA A O 1
ATOM 1580 N N . ILE A 1 199 ? 17.459 -3.965 0.603 1.00 78.50 199 ILE A N 1
ATOM 1581 C CA . ILE A 1 199 ? 17.193 -5.277 0.016 1.00 78.50 199 ILE A CA 1
ATOM 1582 C C . ILE A 1 199 ? 18.300 -5.689 -0.966 1.00 78.50 199 ILE A C 1
ATOM 1584 O O . ILE A 1 199 ? 18.707 -4.938 -1.855 1.00 78.50 199 ILE A O 1
ATOM 1588 N N . SER A 1 200 ? 18.783 -6.923 -0.823 1.00 86.62 200 SER A N 1
ATOM 1589 C CA . SER A 1 200 ? 19.803 -7.465 -1.718 1.00 86.62 200 SER A CA 1
ATOM 1590 C C . SER A 1 200 ? 19.205 -7.905 -3.053 1.00 86.62 200 SER A C 1
ATOM 1592 O O . SER A 1 200 ? 18.099 -8.453 -3.113 1.00 86.62 200 SER A O 1
ATOM 1594 N N . TYR A 1 201 ? 19.984 -7.757 -4.126 1.00 87.12 201 TYR A N 1
ATOM 1595 C CA . TYR A 1 201 ? 19.607 -8.232 -5.458 1.00 87.12 201 TYR A CA 1
ATOM 1596 C C . TYR A 1 201 ? 19.225 -9.718 -5.457 1.00 87.12 201 TYR A C 1
ATOM 1598 O O . TYR A 1 201 ? 18.199 -10.107 -6.007 1.00 87.12 201 TYR A O 1
ATOM 1606 N N . HIS A 1 202 ? 19.988 -10.555 -4.750 1.00 87.50 202 HIS A N 1
ATOM 1607 C CA . HIS A 1 202 ? 19.680 -11.979 -4.619 1.00 87.50 202 HIS A CA 1
ATOM 1608 C C . HIS A 1 202 ? 18.286 -12.232 -4.014 1.00 87.50 202 HIS A C 1
ATOM 1610 O O . HIS A 1 202 ? 17.546 -13.108 -4.473 1.00 87.50 202 HIS A O 1
ATOM 1616 N N . GLY A 1 203 ? 17.910 -11.446 -2.998 1.00 85.69 203 GLY A N 1
ATOM 1617 C CA . GLY A 1 203 ? 16.583 -11.499 -2.389 1.00 85.69 203 GLY A CA 1
ATOM 1618 C C . GLY A 1 203 ? 15.475 -11.134 -3.377 1.00 85.69 203 GLY A C 1
ATOM 1619 O O . GLY A 1 203 ? 14.455 -11.828 -3.434 1.00 85.69 203 GLY A O 1
ATOM 1620 N N . ILE A 1 204 ? 15.709 -10.106 -4.198 1.00 90.44 204 ILE A N 1
ATOM 1621 C CA . ILE A 1 204 ? 14.798 -9.676 -5.266 1.00 90.44 204 ILE A CA 1
ATOM 1622 C C . ILE A 1 204 ? 14.615 -10.793 -6.300 1.00 90.44 204 ILE A C 1
ATOM 1624 O O . ILE A 1 204 ? 13.484 -11.201 -6.558 1.00 90.44 204 ILE A O 1
ATOM 1628 N N . VAL A 1 205 ? 15.708 -11.354 -6.831 1.00 91.56 205 VAL A N 1
ATOM 1629 C CA . VAL A 1 205 ? 15.679 -12.431 -7.840 1.00 91.56 205 VAL A CA 1
ATOM 1630 C C . VAL A 1 205 ? 14.881 -13.637 -7.342 1.00 91.56 205 VAL A C 1
ATOM 1632 O O . VAL A 1 205 ? 13.982 -14.131 -8.025 1.00 91.56 205 VAL A O 1
ATOM 1635 N N . LYS A 1 206 ? 15.164 -14.095 -6.115 1.00 89.94 206 LYS A N 1
ATOM 1636 C CA . LYS A 1 206 ? 14.461 -15.234 -5.508 1.00 89.94 206 LYS A CA 1
ATOM 1637 C C . LYS A 1 206 ? 12.961 -14.973 -5.401 1.00 89.94 206 LYS A C 1
ATOM 1639 O O . LYS A 1 206 ? 12.153 -15.877 -5.633 1.00 89.94 206 LYS A O 1
ATOM 1644 N N . ARG A 1 207 ? 12.584 -13.751 -5.028 1.00 89.06 207 ARG A N 1
ATOM 1645 C CA . ARG A 1 207 ? 11.183 -13.364 -4.914 1.00 89.06 207 ARG A CA 1
ATOM 1646 C C . ARG A 1 207 ? 10.502 -13.286 -6.275 1.00 89.06 207 ARG A C 1
ATOM 1648 O O . ARG A 1 207 ? 9.421 -13.844 -6.427 1.00 89.06 207 ARG A O 1
ATOM 1655 N N . TYR A 1 208 ? 11.151 -12.662 -7.247 1.00 93.06 208 TYR A N 1
ATOM 1656 C CA . TYR A 1 208 ? 10.670 -12.578 -8.617 1.00 93.06 208 TYR A CA 1
ATOM 1657 C C . TYR A 1 208 ? 10.358 -13.963 -9.192 1.00 93.06 208 TYR A C 1
ATOM 1659 O O . TYR A 1 208 ? 9.235 -14.227 -9.616 1.00 93.06 208 TYR A O 1
ATOM 1667 N N . HIS A 1 209 ? 11.302 -14.908 -9.106 1.00 91.94 209 HIS A N 1
ATOM 1668 C CA . HIS A 1 209 ? 11.069 -16.272 -9.594 1.00 91.94 209 HIS A CA 1
ATOM 1669 C C . HIS A 1 209 ? 9.931 -16.981 -8.862 1.00 91.94 209 HIS A C 1
ATOM 1671 O O . HIS A 1 209 ? 9.227 -17.784 -9.469 1.00 91.94 209 HIS A O 1
ATOM 1677 N N . LYS A 1 210 ? 9.733 -16.706 -7.569 1.00 87.06 210 LYS A N 1
ATOM 1678 C CA . LYS A 1 210 ? 8.586 -17.234 -6.822 1.00 87.06 210 LYS A CA 1
ATOM 1679 C C . LYS A 1 210 ? 7.266 -16.643 -7.326 1.00 87.06 210 LYS A C 1
ATOM 1681 O O . LYS A 1 210 ? 6.297 -17.388 -7.434 1.00 87.06 210 LYS A O 1
ATOM 1686 N N . ALA A 1 211 ? 7.230 -15.344 -7.608 1.00 88.44 211 ALA A N 1
ATOM 1687 C CA . ALA A 1 211 ? 6.034 -14.639 -8.056 1.00 88.44 211 ALA A CA 1
ATOM 1688 C C . ALA A 1 211 ? 5.591 -15.075 -9.460 1.00 88.44 211 ALA A C 1
ATOM 1690 O O . ALA A 1 211 ? 4.409 -15.305 -9.671 1.00 88.44 211 ALA A O 1
ATOM 1691 N N . ILE A 1 212 ? 6.535 -15.254 -10.390 1.00 87.56 212 ILE A N 1
ATOM 1692 C CA . ILE A 1 212 ? 6.237 -15.618 -11.787 1.00 87.56 212 ILE A CA 1
ATOM 1693 C C . ILE A 1 212 ? 5.928 -17.116 -11.967 1.00 87.56 212 ILE A C 1
ATOM 1695 O O . ILE A 1 212 ? 5.268 -17.500 -12.925 1.00 87.56 212 ILE A O 1
ATOM 1699 N N . LYS A 1 213 ? 6.369 -17.986 -11.047 1.00 79.06 213 LYS A N 1
ATOM 1700 C CA . LYS A 1 213 ? 6.025 -19.424 -11.065 1.00 79.06 213 LYS A CA 1
ATOM 1701 C C . LYS A 1 213 ? 4.596 -19.737 -10.595 1.00 79.06 213 LYS A C 1
ATOM 1703 O O . LYS A 1 213 ? 4.190 -20.891 -10.704 1.00 79.06 213 LYS A O 1
ATOM 1708 N N . ARG A 1 214 ? 3.897 -18.768 -9.999 1.00 53.56 214 ARG A N 1
ATOM 1709 C CA . ARG A 1 214 ? 2.569 -18.910 -9.386 1.00 53.56 214 ARG A CA 1
ATOM 1710 C C . ARG A 1 214 ? 1.505 -18.242 -10.235 1.00 53.56 214 ARG A C 1
ATOM 1712 O O . ARG A 1 214 ? 0.468 -18.888 -10.453 1.00 53.56 214 ARG A O 1
#